Protein AF-A0A9P5J992-F1 (afdb_monomer)

Sequence (234 aa):
MPDSDKTTDKAVDRMDKVSTQIPEAMPSTLSAPPEQFFTLNTPAEIMNFDDFIPGSSETTVPNYIRVNEAKLCDDMPSLSGIQLGPTGRSVSRSYEATLAQLIPGIADERAGEKLTLKQERYKKAMDWLKAPADLSTDGDELTRMGLYQRKLALYNAAVEQKAKAFAEALDLISKDLNNDTKLKKQGEFSYWIKENGRRYDAVIQAAYMEFMTIGQKEQVEYWLAVVDNCSDMV

Secondary structure (DSSP, 8-state):
--SHHHHHHHHHHHHHHHHHHHHHHHHHHS---TT-------------GGG--TT---S---HHHHHHHHHHHHTS--GGG---STTS-HHHHHHHHHHHHHSTTTTHHHHTPPPPHHHHHHHHHHHHHHSBPTT--SS---BHHHHHHHHHHHHHHHHHHHHHHHHHHHHHHHH-TT--SHHHHHHHHHHHHHHHHHHHHHHHHHHHHHHHHTS-HHHHHHHHHHHHHHH---

pLDDT: mean 73.08, std 16.37, range [41.16, 96.19]

Nearest PDB structures (foldseek):
  3syv-assembly1_A  TM=3.488E-01  e=3.103E+00  Mus musculus

Radius of gyration: 37.75 Å; Cα contacts (8 Å, |Δi|>4): 133; chains: 1; bounding box: 53×66×107 Å

Mean predicted aligned error: 18.73 Å

Structure (mmCIF, N/CA/C/O backbone):
data_AF-A0A9P5J992-F1
#
_entry.id   AF-A0A9P5J992-F1
#
loop_
_atom_site.group_PDB
_atom_site.id
_atom_site.type_symbol
_atom_site.label_atom_id
_atom_site.label_alt_id
_atom_site.label_comp_id
_atom_site.label_asym_id
_atom_site.label_entity_id
_atom_site.label_seq_id
_atom_site.pdbx_PDB_ins_code
_atom_site.Cartn_x
_atom_site.Cartn_y
_atom_site.Cartn_z
_atom_site.occupancy
_atom_site.B_iso_or_equiv
_atom_site.auth_seq_id
_atom_site.auth_comp_id
_atom_site.auth_asym_id
_atom_site.auth_atom_id
_atom_site.pdbx_PDB_model_num
ATOM 1 N N . MET A 1 1 ? -5.015 -53.904 -72.949 1.00 51.06 1 MET A N 1
ATOM 2 C CA . MET A 1 1 ? -4.052 -52.852 -72.556 1.00 51.06 1 MET A CA 1
ATOM 3 C C . MET A 1 1 ? -4.021 -51.826 -73.678 1.00 51.06 1 MET A C 1
ATOM 5 O O . MET A 1 1 ? -3.466 -52.158 -74.721 1.00 51.06 1 MET A O 1
ATOM 9 N N . PRO A 1 2 ? -4.841 -50.754 -73.580 1.00 41.97 2 PRO A N 1
ATOM 10 C CA . PRO A 1 2 ? -4.288 -49.386 -73.548 1.00 41.97 2 PRO A CA 1
ATOM 11 C C . PRO A 1 2 ? -5.225 -48.311 -72.905 1.00 41.97 2 PRO A C 1
ATOM 13 O O . PRO A 1 2 ? -5.494 -47.298 -73.542 1.00 41.97 2 PRO A O 1
ATOM 16 N N . ASP A 1 3 ? -5.758 -48.505 -71.686 1.00 48.41 3 ASP A N 1
ATOM 17 C CA . ASP A 1 3 ? -6.672 -47.513 -71.050 1.00 48.41 3 ASP A CA 1
ATOM 18 C C . ASP A 1 3 ? -6.266 -47.046 -69.632 1.00 48.41 3 ASP A C 1
ATOM 20 O O . ASP A 1 3 ? -6.904 -46.154 -69.070 1.00 48.41 3 ASP A O 1
ATOM 24 N N . SER A 1 4 ? -5.181 -47.573 -69.049 1.00 53.19 4 SER A N 1
ATOM 25 C CA . SER A 1 4 ? -4.672 -47.090 -67.752 1.00 53.19 4 SER A CA 1
ATOM 26 C C . SER A 1 4 ? -4.068 -45.685 -67.852 1.00 53.19 4 SER A C 1
ATOM 28 O O . SER A 1 4 ? -4.368 -44.846 -67.009 1.00 53.19 4 SER A O 1
ATOM 30 N N . ASP A 1 5 ? -3.322 -45.398 -68.924 1.00 50.28 5 ASP A N 1
ATOM 31 C CA . ASP A 1 5 ? -2.563 -44.143 -69.072 1.00 50.28 5 ASP A CA 1
ATOM 32 C C . ASP A 1 5 ? -3.460 -42.905 -69.240 1.00 50.28 5 ASP A C 1
ATOM 34 O O . ASP A 1 5 ? -3.176 -41.831 -68.720 1.00 50.28 5 ASP A O 1
ATOM 38 N N . LYS A 1 6 ? -4.618 -43.049 -69.898 1.00 54.03 6 LYS A N 1
ATOM 39 C CA . LYS A 1 6 ? -5.564 -41.932 -70.094 1.00 54.03 6 LYS A CA 1
ATOM 40 C C . LYS A 1 6 ? -6.309 -41.541 -68.819 1.00 54.03 6 LYS A C 1
ATOM 42 O O . LYS A 1 6 ? -6.859 -40.443 -68.734 1.00 54.03 6 LYS A O 1
ATOM 47 N N . THR A 1 7 ? -6.406 -42.462 -67.865 1.00 54.72 7 THR A N 1
ATOM 48 C CA . THR A 1 7 ? -7.121 -42.248 -66.601 1.00 54.72 7 THR A CA 1
ATOM 49 C C . THR A 1 7 ? -6.184 -41.627 -65.570 1.00 54.72 7 THR A C 1
ATOM 51 O O . THR A 1 7 ? -6.601 -40.739 -64.827 1.00 54.72 7 THR A O 1
ATOM 54 N N . THR A 1 8 ? -4.907 -42.020 -65.598 1.00 56.41 8 THR A N 1
ATOM 55 C CA . THR A 1 8 ? -3.840 -41.377 -64.828 1.00 56.41 8 THR A CA 1
ATOM 56 C C . THR A 1 8 ? -3.584 -39.950 -65.305 1.00 56.41 8 THR A C 1
ATOM 58 O O . THR A 1 8 ? -3.556 -39.060 -64.464 1.00 56.41 8 THR A O 1
ATOM 61 N N . ASP A 1 9 ? -3.544 -39.686 -66.617 1.00 63.06 9 ASP A N 1
ATOM 62 C CA . ASP A 1 9 ? -3.370 -38.320 -67.148 1.00 63.06 9 ASP A CA 1
ATOM 63 C C . ASP A 1 9 ? -4.493 -37.374 -66.697 1.00 63.06 9 ASP A C 1
ATOM 65 O O . ASP A 1 9 ? -4.247 -36.264 -66.235 1.00 63.06 9 ASP A O 1
ATOM 69 N N . LYS A 1 10 ? -5.750 -37.836 -66.724 1.00 67.38 10 LYS A N 1
ATOM 70 C CA . LYS A 1 10 ? -6.897 -37.038 -66.252 1.00 67.38 10 LYS A CA 1
ATOM 71 C C . LYS A 1 10 ? -6.889 -36.791 -64.743 1.00 67.38 10 LYS A C 1
ATOM 73 O O . LYS A 1 10 ? -7.482 -35.810 -64.292 1.00 67.38 10 LYS A O 1
ATOM 78 N N . ALA A 1 11 ? -6.307 -37.697 -63.960 1.00 60.38 11 ALA A N 1
ATOM 79 C CA . ALA A 1 11 ? -6.172 -37.537 -62.517 1.00 60.38 11 ALA A CA 1
ATOM 80 C C . ALA A 1 11 ? -5.055 -36.541 -62.182 1.00 60.38 11 ALA A C 1
ATOM 82 O O . ALA A 1 11 ? -5.271 -35.654 -61.359 1.00 60.38 11 ALA A O 1
ATOM 83 N N . VAL A 1 12 ? -3.925 -36.626 -62.887 1.00 68.69 12 VAL A N 1
ATOM 84 C CA . VAL A 1 12 ? -2.811 -35.674 -62.784 1.00 68.69 12 VAL A CA 1
ATOM 85 C C . VAL A 1 12 ? -3.265 -34.267 -63.193 1.00 68.69 12 VAL A C 1
ATOM 87 O O . VAL A 1 12 ? -3.100 -33.333 -62.416 1.00 68.69 12 VAL A O 1
ATOM 90 N N . ASP A 1 13 ? -3.995 -34.126 -64.305 1.00 75.88 13 ASP A N 1
ATOM 91 C CA . ASP A 1 13 ? -4.575 -32.844 -64.743 1.00 75.88 13 ASP A CA 1
ATOM 92 C C . ASP A 1 13 ? -5.535 -32.223 -63.713 1.00 75.88 13 ASP A C 1
ATOM 94 O O . ASP A 1 13 ? -5.695 -31.001 -63.634 1.00 75.88 13 ASP A O 1
ATOM 98 N N . ARG A 1 14 ? -6.250 -33.054 -62.945 1.00 68.62 14 ARG A N 1
ATOM 99 C CA . ARG A 1 14 ? -7.132 -32.576 -61.869 1.00 68.62 14 ARG A CA 1
ATOM 100 C C . ARG A 1 14 ? -6.333 -32.150 -60.647 1.00 68.62 14 ARG A C 1
ATOM 102 O O . ARG A 1 14 ? -6.673 -31.128 -60.061 1.00 68.62 14 ARG A O 1
ATOM 109 N N . MET A 1 15 ? -5.298 -32.900 -60.281 1.00 66.56 15 MET A N 1
ATOM 110 C CA . MET A 1 15 ? -4.399 -32.537 -59.185 1.00 66.56 15 MET A CA 1
ATOM 111 C C . MET A 1 15 ? -3.699 -31.206 -59.471 1.00 66.56 15 MET A C 1
ATOM 113 O O . MET A 1 15 ? -3.691 -30.342 -58.599 1.00 66.56 15 MET A O 1
ATOM 117 N N . ASP A 1 16 ? -3.240 -30.990 -60.705 1.00 72.19 16 ASP A N 1
ATOM 118 C CA . ASP A 1 16 ? -2.639 -29.723 -61.142 1.00 72.19 16 ASP A CA 1
ATOM 119 C C . ASP A 1 16 ? -3.630 -28.553 -61.095 1.00 72.19 16 ASP A C 1
ATOM 121 O O . ASP A 1 16 ? -3.287 -27.442 -60.691 1.00 72.19 16 ASP A O 1
ATOM 125 N N . LYS A 1 17 ? -4.899 -28.784 -61.449 1.00 75.56 17 LYS A N 1
ATOM 126 C CA . LYS A 1 17 ? -5.942 -27.749 -61.333 1.00 75.56 17 LYS A CA 1
ATOM 127 C C . LYS A 1 17 ? -6.274 -27.415 -59.883 1.00 75.56 17 LYS A C 1
ATOM 129 O O . LYS A 1 17 ? -6.475 -26.252 -59.560 1.00 75.56 17 LYS A O 1
ATOM 134 N N . VAL A 1 18 ? -6.342 -28.411 -59.005 1.00 68.12 18 VAL A N 1
ATOM 135 C CA . VAL A 1 18 ? -6.667 -28.204 -57.587 1.00 68.12 18 VAL A CA 1
ATOM 136 C C . VAL A 1 18 ? -5.510 -27.519 -56.854 1.00 68.12 18 VAL A C 1
ATOM 138 O O . VAL A 1 18 ? -5.745 -26.593 -56.077 1.00 68.12 18 VAL A O 1
ATOM 141 N N . SER A 1 19 ? -4.269 -27.918 -57.143 1.00 66.06 19 SER A N 1
ATOM 142 C CA . SER A 1 19 ? -3.067 -27.335 -56.538 1.00 66.06 19 SER A CA 1
ATOM 143 C C . SER A 1 19 ? -2.822 -25.884 -56.957 1.00 66.06 19 SER A C 1
ATOM 145 O O . SER A 1 19 ? -2.183 -25.149 -56.214 1.00 66.06 19 SER A O 1
ATOM 147 N N . THR A 1 20 ? -3.352 -25.452 -58.104 1.00 73.19 20 THR A N 1
ATOM 148 C CA . THR A 1 20 ? -3.244 -24.066 -58.588 1.00 73.19 20 THR A CA 1
ATOM 149 C C . THR A 1 20 ? -4.433 -23.205 -58.162 1.00 73.19 20 THR A C 1
ATOM 151 O O . THR A 1 20 ? -4.246 -22.105 -57.649 1.00 73.19 20 THR A O 1
ATOM 154 N N . GLN A 1 21 ? -5.662 -23.716 -58.274 1.00 77.62 21 GLN A N 1
ATOM 155 C CA . GLN A 1 21 ? -6.867 -22.926 -57.996 1.00 77.62 21 GLN A CA 1
ATOM 156 C C . GLN A 1 21 ? -7.085 -22.630 -56.508 1.00 77.62 21 GLN A C 1
ATOM 158 O O . GLN A 1 21 ? -7.563 -21.547 -56.171 1.00 77.62 21 GLN A O 1
ATOM 163 N N . ILE A 1 22 ? -6.750 -23.560 -55.604 1.00 69.56 22 ILE A N 1
ATOM 164 C CA . ILE A 1 22 ? -6.952 -23.344 -54.161 1.00 69.56 22 ILE A CA 1
ATOM 165 C C . ILE A 1 22 ? -6.019 -22.240 -53.626 1.00 69.56 22 ILE A C 1
ATOM 167 O O . ILE A 1 22 ? -6.521 -21.317 -52.972 1.00 69.56 22 ILE A O 1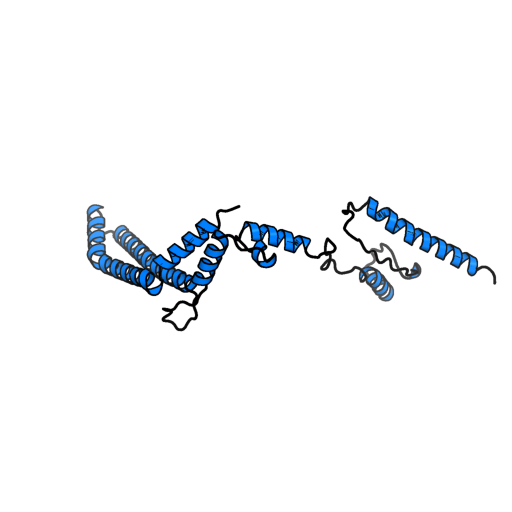
ATOM 171 N N . PRO A 1 23 ? -4.700 -22.254 -53.912 1.00 65.19 23 PRO A N 1
ATOM 172 C CA . PRO A 1 23 ? -3.811 -21.174 -53.492 1.00 65.19 23 PRO A CA 1
ATOM 173 C C . PRO A 1 23 ? -4.098 -19.831 -54.162 1.00 65.19 23 PRO A C 1
ATOM 175 O O . PRO A 1 23 ? -3.835 -18.807 -53.547 1.00 65.19 23 PRO A O 1
ATOM 178 N N . GLU A 1 24 ? -4.644 -19.799 -55.381 1.00 71.31 24 GLU A N 1
ATOM 179 C CA . GLU A 1 24 ? -5.036 -18.544 -56.043 1.00 71.31 24 GLU A CA 1
ATOM 180 C C . GLU A 1 24 ? -6.327 -17.944 -55.463 1.00 71.31 24 GLU A C 1
ATOM 182 O O . GLU A 1 24 ? -6.452 -16.723 -55.349 1.00 71.31 24 GLU A O 1
ATOM 187 N N . ALA A 1 25 ? -7.284 -18.782 -55.055 1.00 71.81 25 ALA A N 1
ATOM 188 C CA . ALA A 1 25 ? -8.557 -18.321 -54.506 1.00 71.81 25 ALA A CA 1
ATOM 189 C C . ALA A 1 25 ? -8.435 -17.799 -53.062 1.00 71.81 25 ALA A C 1
ATOM 191 O O . ALA A 1 25 ? -9.129 -16.856 -52.682 1.00 71.81 25 ALA A O 1
ATOM 192 N N . MET A 1 26 ? -7.552 -18.372 -52.245 1.00 63.56 26 MET A N 1
ATOM 193 C CA . MET A 1 26 ? -7.445 -18.041 -50.816 1.00 63.56 26 MET A CA 1
ATOM 194 C C . MET A 1 26 ? -6.970 -16.615 -50.477 1.00 63.56 26 MET A C 1
ATOM 196 O O . MET A 1 26 ? -7.547 -16.007 -49.576 1.00 63.56 26 MET A O 1
ATOM 200 N N . PRO A 1 27 ? -6.005 -16.010 -51.189 1.00 60.44 27 PRO A N 1
ATOM 201 C CA . PRO A 1 27 ? -5.643 -14.606 -50.997 1.00 60.44 27 PRO A CA 1
ATOM 202 C C . PRO A 1 27 ? -6.805 -13.644 -51.271 1.00 60.44 27 PRO A C 1
ATOM 204 O O . PRO A 1 27 ? -6.839 -12.546 -50.726 1.00 60.44 27 PRO A O 1
ATOM 207 N N . SER A 1 28 ? -7.766 -14.046 -52.114 1.00 66.25 28 SER A N 1
ATOM 208 C CA . SER A 1 28 ? -8.949 -13.231 -52.414 1.00 66.25 28 SER A CA 1
ATOM 209 C C . SER A 1 28 ? -10.018 -13.291 -51.316 1.00 66.25 28 SER A C 1
ATOM 211 O O . SER A 1 28 ? -10.814 -12.362 -51.188 1.00 66.25 28 SER A O 1
ATOM 213 N N . THR A 1 29 ? -10.030 -14.354 -50.503 1.00 63.84 29 THR A N 1
ATOM 214 C CA . THR A 1 29 ? -10.997 -14.545 -49.409 1.00 63.84 29 THR A CA 1
ATOM 215 C C . THR A 1 29 ? -10.445 -14.113 -48.052 1.00 63.84 29 THR A C 1
ATOM 217 O O . THR A 1 29 ? -11.203 -13.639 -47.206 1.00 63.84 29 THR A O 1
ATOM 220 N N . LEU A 1 30 ? -9.132 -14.232 -47.842 1.00 59.25 30 LEU A N 1
ATOM 221 C CA . LEU A 1 30 ? -8.439 -13.801 -46.632 1.00 59.25 30 LEU A CA 1
ATOM 222 C C . LEU A 1 30 ? -7.683 -12.498 -46.909 1.00 59.25 30 LEU A C 1
ATOM 224 O O . LEU A 1 30 ? -6.638 -12.499 -47.550 1.00 59.25 30 LEU A O 1
ATOM 228 N N . SER A 1 31 ? -8.186 -11.378 -46.382 1.00 54.47 31 SER A N 1
ATOM 229 C CA . SER A 1 31 ? -7.493 -10.082 -46.435 1.00 54.47 31 SER A CA 1
ATOM 230 C C . SER A 1 31 ? -6.279 -10.078 -45.493 1.00 54.47 31 SER A C 1
ATOM 232 O O . SER A 1 31 ? -6.326 -9.497 -44.408 1.00 54.47 31 SER A O 1
ATOM 234 N N . ALA A 1 32 ? -5.198 -10.747 -45.887 1.00 53.78 32 ALA A N 1
ATOM 235 C CA . ALA A 1 32 ? -3.931 -10.749 -45.165 1.00 53.78 32 ALA A CA 1
ATOM 236 C C . ALA A 1 32 ? -3.010 -9.618 -45.674 1.00 53.78 32 ALA A C 1
ATOM 238 O O . ALA A 1 32 ? -2.932 -9.388 -46.884 1.00 53.78 32 ALA A O 1
ATOM 239 N N . PRO A 1 33 ? -2.293 -8.900 -44.789 1.00 56.69 33 PRO A N 1
ATOM 240 C CA . PRO A 1 33 ? -1.248 -7.968 -45.204 1.00 56.69 33 PRO A CA 1
ATOM 241 C C . PRO A 1 33 ? -0.162 -8.690 -46.028 1.00 56.69 33 PRO A C 1
ATOM 243 O O . PRO A 1 33 ? 0.157 -9.837 -45.708 1.00 56.69 33 PRO A O 1
ATOM 246 N N . PRO A 1 34 ? 0.479 -8.029 -47.014 1.00 55.44 34 PRO A N 1
ATOM 247 C CA . PRO A 1 34 ? 1.468 -8.641 -47.919 1.00 55.44 34 PRO A CA 1
ATOM 248 C C . PRO A 1 34 ? 2.735 -9.182 -47.226 1.00 55.44 34 PRO A C 1
ATOM 250 O O . PRO A 1 34 ? 3.586 -9.786 -47.871 1.00 55.44 34 PRO A O 1
ATOM 253 N N . GLU A 1 35 ? 2.864 -8.975 -45.915 1.00 51.59 35 GLU A N 1
ATOM 254 C CA . GLU A 1 35 ? 3.981 -9.433 -45.086 1.00 51.59 35 GLU A CA 1
ATOM 255 C C . GLU A 1 35 ? 3.702 -10.763 -44.356 1.00 51.59 35 GLU A C 1
ATOM 257 O O . GLU A 1 35 ? 4.564 -11.257 -43.628 1.00 51.59 35 GLU A O 1
ATOM 262 N N . GLN A 1 36 ? 2.509 -11.352 -44.505 1.00 51.91 36 GLN A N 1
ATOM 263 C CA . GLN A 1 36 ? 2.152 -12.629 -43.878 1.00 51.91 36 GLN A CA 1
ATOM 264 C C . GLN A 1 36 ? 2.124 -13.771 -44.899 1.00 51.91 36 GLN A C 1
ATOM 266 O O . GLN A 1 36 ? 1.439 -13.698 -45.914 1.00 51.91 36 GLN A O 1
ATOM 271 N N . PHE A 1 37 ? 2.839 -14.857 -44.593 1.00 52.97 37 PHE A N 1
ATOM 272 C CA . PHE A 1 37 ? 2.799 -16.093 -45.372 1.00 52.97 37 PHE A CA 1
ATOM 273 C C . PHE A 1 37 ? 1.800 -17.062 -44.749 1.00 52.97 37 PHE A C 1
ATOM 275 O O . PHE A 1 37 ? 1.894 -17.395 -43.568 1.00 52.97 37 PHE A O 1
ATOM 282 N N . PHE A 1 38 ? 0.848 -17.509 -45.559 1.00 57.66 38 PHE A N 1
ATOM 283 C CA . PHE A 1 38 ? -0.104 -18.549 -45.208 1.00 57.66 38 PHE A CA 1
ATOM 284 C C . PHE A 1 38 ? 0.325 -19.848 -45.895 1.00 57.66 38 PHE A C 1
ATOM 286 O O . PHE A 1 38 ? 0.369 -19.910 -47.124 1.00 57.66 38 PHE A O 1
ATOM 293 N N . THR A 1 39 ? 0.665 -20.876 -45.117 1.00 55.50 39 THR A N 1
ATOM 294 C CA . THR A 1 39 ? 1.093 -22.173 -45.657 1.00 55.50 39 THR A CA 1
ATOM 295 C C . THR A 1 39 ? -0.067 -23.156 -45.586 1.00 55.50 39 THR A C 1
ATOM 297 O O . THR A 1 39 ? -0.480 -23.555 -44.499 1.00 55.50 39 THR A O 1
ATOM 300 N N . LEU A 1 40 ? -0.586 -23.551 -46.748 1.00 56.69 40 LEU A N 1
ATOM 301 C CA . LEU A 1 40 ? -1.562 -24.627 -46.867 1.00 56.69 40 LEU A CA 1
ATOM 302 C C . LEU A 1 40 ? -0.828 -25.929 -47.193 1.00 56.69 40 LEU A C 1
ATOM 304 O O . LEU A 1 40 ? -0.257 -26.058 -48.276 1.00 56.69 40 LEU A O 1
ATOM 308 N N . ASN A 1 41 ? -0.898 -26.911 -46.299 1.00 55.69 41 ASN A N 1
ATOM 309 C CA . ASN A 1 41 ? -0.572 -28.283 -46.665 1.00 55.69 41 ASN A CA 1
ATOM 310 C C . ASN A 1 41 ? -1.841 -28.929 -47.214 1.00 55.69 41 ASN A C 1
ATOM 312 O O . ASN A 1 41 ? -2.795 -29.148 -46.473 1.00 55.69 41 ASN A O 1
ATOM 316 N N . THR A 1 42 ? -1.858 -29.202 -48.518 1.00 55.19 42 THR A N 1
ATOM 317 C CA . THR A 1 42 ? -2.946 -29.963 -49.142 1.00 55.19 42 THR A CA 1
ATOM 318 C C . THR A 1 42 ? -2.483 -31.415 -49.221 1.00 55.19 42 THR A C 1
ATOM 320 O O . THR A 1 42 ? -1.602 -31.699 -50.038 1.00 55.19 42 THR A O 1
ATOM 323 N N . PRO A 1 43 ? -2.985 -32.334 -48.377 1.00 52.72 43 PRO A N 1
ATOM 324 C CA . PRO A 1 43 ? -2.634 -33.739 -48.510 1.00 52.72 43 PRO A CA 1
ATOM 325 C C . PRO A 1 43 ? -3.190 -34.249 -49.844 1.00 52.72 43 PRO A C 1
ATOM 327 O O . PRO A 1 43 ? -4.397 -34.258 -50.077 1.00 52.72 43 PRO A O 1
ATOM 330 N N . ALA A 1 44 ? -2.299 -34.629 -50.758 1.00 52.06 44 ALA A N 1
ATOM 331 C CA . ALA A 1 44 ? -2.668 -35.257 -52.020 1.00 52.06 44 ALA A CA 1
ATOM 332 C C . ALA A 1 44 ? -2.872 -36.761 -51.790 1.00 52.06 44 ALA A C 1
ATOM 334 O O . ALA A 1 44 ? -2.068 -37.579 -52.230 1.00 52.06 44 ALA A O 1
ATOM 335 N N . GLU A 1 45 ? -3.926 -37.126 -51.060 1.00 57.50 45 GLU A N 1
ATOM 336 C CA . GLU A 1 45 ? -4.319 -38.525 -50.895 1.00 57.50 45 GLU A CA 1
ATOM 337 C C . GLU A 1 45 ? -5.499 -38.845 -51.818 1.00 57.50 45 GLU A C 1
ATOM 339 O O . GLU A 1 45 ? -6.515 -38.145 -51.846 1.00 57.50 45 GLU A O 1
ATOM 344 N N . ILE A 1 46 ? -5.350 -39.895 -52.629 1.00 58.53 46 ILE A N 1
ATOM 345 C CA . ILE A 1 46 ? -6.425 -40.383 -53.494 1.00 58.53 46 ILE A CA 1
ATOM 346 C C . ILE A 1 46 ? -7.420 -41.114 -52.597 1.00 58.53 46 ILE A C 1
ATOM 348 O O . ILE A 1 46 ? -7.199 -42.261 -52.219 1.00 58.53 46 ILE A O 1
ATOM 352 N N . MET A 1 47 ? -8.516 -40.441 -52.255 1.00 59.91 47 MET A N 1
ATOM 353 C CA . MET A 1 47 ? -9.579 -41.048 -51.465 1.00 59.91 47 MET A CA 1
ATOM 354 C C . MET A 1 47 ? -10.421 -41.994 -52.316 1.00 59.91 47 MET A C 1
ATOM 356 O O . MET A 1 47 ? -10.903 -41.624 -53.389 1.00 59.91 47 MET A O 1
ATOM 360 N N . ASN A 1 48 ? -10.628 -43.207 -51.813 1.00 65.06 48 ASN A N 1
ATOM 361 C CA . ASN A 1 48 ? -11.600 -44.126 -52.377 1.00 65.06 48 ASN A CA 1
ATOM 362 C C . ASN A 1 48 ? -12.974 -43.856 -51.751 1.00 65.06 48 ASN A C 1
ATOM 364 O O . ASN A 1 48 ? -13.120 -43.901 -50.534 1.00 65.06 48 ASN A O 1
ATOM 368 N N . PHE A 1 49 ? -13.984 -43.563 -52.571 1.00 61.00 49 PHE A N 1
ATOM 369 C CA . PHE A 1 49 ? -15.310 -43.161 -52.084 1.00 61.00 49 PHE A CA 1
ATOM 370 C C . PHE A 1 49 ? -16.056 -44.274 -51.342 1.00 61.00 49 PHE A C 1
ATOM 372 O O . PHE A 1 49 ? -16.959 -43.973 -50.571 1.00 61.00 49 PHE A O 1
ATOM 379 N N . ASP A 1 50 ? -15.662 -45.533 -51.533 1.00 67.81 50 ASP A N 1
ATOM 380 C CA . ASP A 1 50 ? -16.254 -46.675 -50.829 1.00 67.81 50 ASP A CA 1
ATOM 381 C C . ASP A 1 50 ? -15.819 -46.753 -49.352 1.00 67.81 50 ASP A C 1
ATOM 383 O O . ASP A 1 50 ? -16.476 -47.411 -48.546 1.00 67.81 50 ASP A O 1
ATOM 387 N N . ASP A 1 51 ? -14.734 -46.060 -48.986 1.00 66.81 51 ASP A N 1
ATOM 388 C CA . ASP A 1 51 ? -14.162 -46.079 -47.635 1.00 66.81 51 ASP A CA 1
ATOM 389 C C . ASP A 1 51 ? -14.744 -44.988 -46.711 1.00 66.81 51 ASP A C 1
ATOM 391 O O . ASP A 1 51 ? -14.417 -44.964 -45.520 1.00 66.81 51 ASP A O 1
ATOM 395 N N . PHE A 1 52 ? -15.613 -44.106 -47.230 1.00 66.38 52 PHE A N 1
ATOM 396 C CA . PHE A 1 52 ? -16.175 -42.953 -46.513 1.00 66.38 52 PHE A CA 1
ATOM 397 C C . PHE A 1 52 ? -17.673 -42.782 -46.797 1.00 66.38 52 PHE A C 1
ATOM 399 O O . PHE A 1 52 ? -18.103 -42.888 -47.943 1.00 66.38 52 PHE A O 1
ATOM 406 N N . ILE A 1 53 ? -18.479 -42.445 -45.780 1.00 67.12 53 ILE A N 1
ATOM 407 C CA . ILE A 1 53 ? -19.925 -42.224 -45.958 1.00 67.12 53 ILE A CA 1
ATOM 408 C C . ILE A 1 53 ? -20.283 -40.790 -45.538 1.00 67.12 53 ILE A C 1
ATOM 410 O O . ILE A 1 53 ? -20.637 -40.544 -44.381 1.00 67.12 53 ILE A O 1
ATOM 414 N N . PRO A 1 54 ? -20.223 -39.810 -46.459 1.00 57.91 54 PRO A N 1
ATOM 415 C CA . PRO A 1 54 ? -20.473 -38.417 -46.114 1.00 57.91 54 PRO A CA 1
ATOM 416 C C . PRO A 1 54 ? -21.928 -38.204 -45.671 1.00 57.91 54 PRO A C 1
ATOM 418 O O . PRO A 1 54 ? -22.868 -38.449 -46.426 1.00 57.91 54 PRO A O 1
ATOM 421 N N . GLY A 1 55 ? -22.114 -37.696 -44.448 1.00 58.97 55 GLY A N 1
ATOM 422 C CA . GLY A 1 55 ? -23.410 -37.216 -43.953 1.00 58.97 55 GLY A CA 1
ATOM 423 C C . GLY A 1 55 ? -24.375 -38.288 -43.436 1.00 58.97 55 GLY A C 1
ATOM 424 O O . GLY A 1 55 ? -25.571 -38.008 -43.335 1.00 58.97 55 GLY A O 1
ATOM 425 N N . SER A 1 56 ? -23.900 -39.493 -43.099 1.00 59.62 56 SER A N 1
ATOM 426 C CA . SER A 1 56 ? -24.766 -40.498 -42.467 1.00 59.62 56 SER A CA 1
ATOM 427 C C . SER A 1 56 ? -25.116 -40.117 -41.018 1.00 59.62 56 SER A C 1
ATOM 429 O O . SER A 1 56 ? -24.263 -39.707 -40.235 1.00 59.62 56 SER A O 1
ATOM 431 N N . SER A 1 57 ? -26.396 -40.236 -40.654 1.00 56.34 57 SER A N 1
ATOM 432 C CA . SER A 1 57 ? -26.906 -40.055 -39.283 1.00 56.34 57 SER A CA 1
ATOM 433 C C . SER A 1 57 ? -27.011 -41.380 -38.514 1.00 56.34 57 SER A C 1
ATOM 435 O O . SER A 1 57 ? -27.617 -41.445 -37.440 1.00 56.34 57 SER A O 1
ATOM 437 N N . GLU A 1 58 ? -26.444 -42.452 -39.070 1.00 60.53 58 GLU A N 1
ATOM 438 C CA . GLU A 1 58 ? -26.501 -43.791 -38.500 1.00 60.53 58 GLU A CA 1
ATOM 439 C C . GLU A 1 58 ? -25.548 -43.917 -37.307 1.00 60.53 58 GLU A C 1
ATOM 441 O O . GLU A 1 58 ? -24.373 -43.563 -37.358 1.00 60.53 58 GLU A O 1
ATOM 446 N N . THR A 1 59 ? -26.058 -44.446 -36.196 1.00 56.81 59 THR A N 1
ATOM 447 C CA . THR A 1 59 ? -25.340 -44.488 -34.912 1.00 56.81 59 THR A CA 1
ATOM 448 C C . THR A 1 59 ? -24.276 -45.591 -34.844 1.00 56.81 59 THR A C 1
ATOM 450 O O . THR A 1 59 ? -23.473 -45.628 -33.912 1.00 56.81 59 THR A O 1
ATOM 453 N N . THR A 1 60 ? -24.258 -46.499 -35.821 1.00 63.53 60 THR A N 1
ATOM 454 C CA . THR A 1 60 ? -23.418 -47.705 -35.851 1.00 63.53 60 THR A CA 1
ATOM 455 C C . THR A 1 60 ? -22.749 -47.862 -37.207 1.00 63.53 60 THR A C 1
ATOM 457 O O . THR A 1 60 ? -23.182 -48.646 -38.045 1.00 63.53 60 THR A O 1
ATOM 460 N N . VAL A 1 61 ? -21.663 -47.119 -37.404 1.00 70.06 61 VAL A N 1
ATOM 461 C CA . VAL A 1 61 ? -20.793 -47.231 -38.580 1.00 70.06 61 VAL A CA 1
ATOM 462 C C . VAL A 1 61 ? -19.676 -48.256 -38.298 1.00 70.06 61 VAL A C 1
ATOM 464 O O . VAL A 1 61 ? -19.135 -48.265 -37.183 1.00 70.06 61 VAL A O 1
ATOM 467 N N . PRO A 1 62 ? -19.303 -49.126 -39.262 1.00 77.31 62 PRO A N 1
ATOM 468 C CA . PRO A 1 62 ? -18.171 -50.039 -39.127 1.00 77.31 62 PRO A CA 1
ATOM 469 C C . PRO A 1 62 ? -16.880 -49.335 -38.700 1.00 77.31 62 PRO A C 1
ATOM 471 O O . PRO A 1 62 ? -16.553 -48.242 -39.159 1.00 77.31 62 PRO A O 1
ATOM 474 N N . ASN A 1 63 ?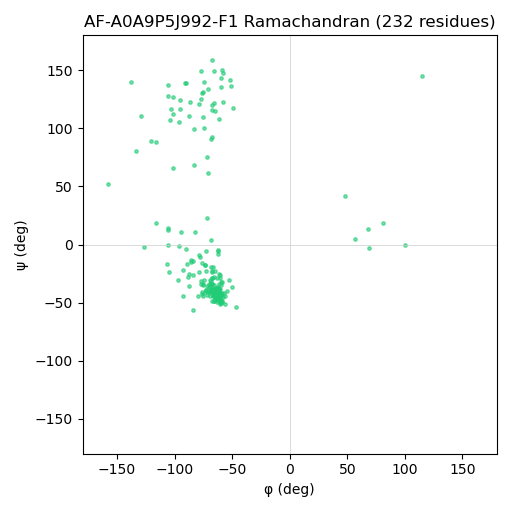 -16.108 -49.991 -37.832 1.00 73.88 63 ASN A N 1
ATOM 475 C CA . ASN A 1 63 ? -14.981 -49.351 -37.153 1.00 73.88 63 ASN A CA 1
ATOM 476 C C . ASN A 1 63 ? -13.866 -48.888 -38.114 1.00 73.88 63 ASN A C 1
ATOM 478 O O . ASN A 1 63 ? -13.185 -47.912 -37.822 1.00 73.88 63 ASN A O 1
ATOM 482 N N . TYR A 1 64 ? -13.691 -49.552 -39.264 1.00 73.25 64 TYR A N 1
ATOM 483 C CA . TYR A 1 64 ? -12.686 -49.162 -40.261 1.00 73.25 64 TYR A CA 1
ATOM 484 C C . TYR A 1 64 ? -13.031 -47.834 -40.955 1.00 73.25 64 TYR A C 1
ATOM 486 O O . TYR A 1 64 ? -12.143 -47.008 -41.140 1.00 73.25 64 TYR A O 1
ATOM 494 N N . ILE A 1 65 ? -14.316 -47.584 -41.233 1.00 74.94 65 ILE A N 1
ATOM 495 C CA . ILE A 1 65 ? -14.804 -46.316 -41.797 1.00 74.94 65 ILE A CA 1
ATOM 496 C C . ILE A 1 65 ? -14.610 -45.193 -40.775 1.00 74.94 65 ILE A C 1
ATOM 498 O O . ILE A 1 65 ? -14.052 -44.155 -41.102 1.00 74.94 65 ILE A O 1
ATOM 502 N N . ARG A 1 66 ? -14.943 -45.433 -39.497 1.00 65.69 66 ARG A N 1
ATOM 503 C CA . ARG A 1 66 ? -14.748 -44.441 -38.421 1.00 65.69 66 ARG A CA 1
ATOM 504 C C . ARG A 1 66 ? -13.282 -44.057 -38.216 1.00 65.69 66 ARG A C 1
ATOM 506 O O . ARG A 1 66 ? -12.982 -42.903 -37.933 1.00 65.69 66 ARG A O 1
ATOM 513 N N . VAL A 1 67 ? -12.369 -45.023 -38.333 1.00 69.69 67 VAL A N 1
ATOM 514 C CA . VAL A 1 67 ? -10.923 -44.770 -38.246 1.00 69.69 67 VAL A CA 1
ATOM 515 C C . VAL A 1 67 ? -10.437 -43.972 -39.455 1.00 69.69 67 VAL A C 1
ATOM 517 O O . VAL A 1 67 ? -9.618 -43.074 -39.289 1.00 69.69 67 VAL A O 1
ATOM 520 N N . ASN A 1 68 ? -10.943 -44.257 -40.654 1.00 68.75 68 ASN A N 1
ATOM 521 C CA . ASN A 1 68 ? -10.589 -43.505 -41.855 1.00 68.75 68 ASN A CA 1
ATOM 522 C C . ASN A 1 68 ? -11.148 -42.072 -41.821 1.00 68.75 68 ASN A C 1
ATOM 524 O O . ASN A 1 68 ? -10.426 -41.131 -42.134 1.00 68.75 68 ASN A O 1
ATOM 528 N N . GLU A 1 69 ? -12.382 -41.878 -41.356 1.00 68.06 69 GLU A N 1
ATOM 529 C CA . GLU A 1 69 ? -12.964 -40.548 -41.127 1.00 68.06 69 GLU A CA 1
ATOM 530 C C . GLU A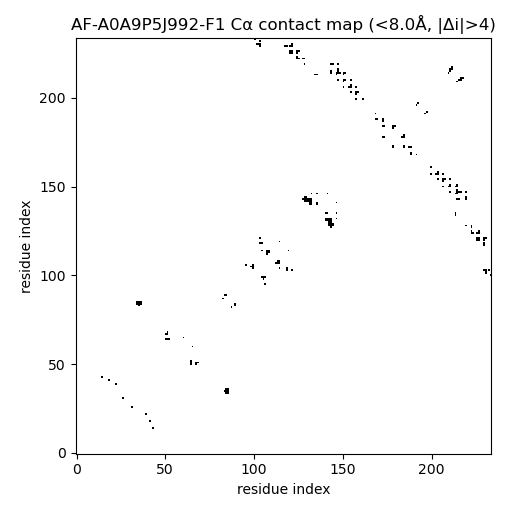 1 69 ? -12.209 -39.762 -40.045 1.00 68.06 69 GLU A C 1
ATOM 532 O O . GLU A 1 69 ? -11.977 -38.567 -40.201 1.00 68.06 69 GLU A O 1
ATOM 537 N N . ALA A 1 70 ? -11.757 -40.417 -38.969 1.00 62.12 70 ALA A N 1
ATOM 538 C CA . ALA A 1 70 ? -10.938 -39.763 -37.948 1.00 62.12 70 ALA A CA 1
ATOM 539 C C . ALA A 1 70 ? -9.570 -39.322 -38.496 1.00 62.12 70 ALA A C 1
ATOM 541 O O . ALA A 1 70 ? -9.127 -38.217 -38.193 1.00 62.12 70 ALA A O 1
ATOM 542 N N . LYS A 1 71 ? -8.934 -40.134 -39.355 1.00 64.06 71 LYS A N 1
ATOM 543 C CA . LYS A 1 71 ? -7.671 -39.773 -40.025 1.00 64.06 71 LYS A CA 1
ATOM 544 C C . LYS A 1 71 ? -7.796 -38.516 -40.893 1.00 64.06 71 LYS A C 1
ATOM 546 O O . LYS A 1 71 ? -6.841 -37.756 -40.969 1.00 64.06 71 LYS A O 1
ATOM 551 N N . LEU A 1 72 ? -8.965 -38.264 -41.489 1.00 63.75 72 LEU A N 1
ATOM 552 C CA . LEU A 1 72 ? -9.240 -37.028 -42.238 1.00 63.75 72 LEU A CA 1
ATOM 553 C C . LEU A 1 72 ? -9.289 -35.776 -41.350 1.00 63.75 72 LEU A C 1
ATOM 555 O O . LEU A 1 72 ? -9.004 -34.679 -41.825 1.00 63.75 72 LEU A O 1
ATOM 559 N N . CYS A 1 73 ? -9.670 -35.921 -40.080 1.00 54.31 73 CYS A N 1
ATOM 560 C CA . CYS A 1 73 ? -9.765 -34.810 -39.133 1.00 54.31 73 CYS A CA 1
ATOM 561 C C . CYS A 1 73 ? -8.487 -34.593 -38.305 1.00 54.31 73 CYS A C 1
ATOM 563 O O . CYS A 1 73 ? -8.288 -33.487 -37.803 1.00 54.31 73 CYS A O 1
ATOM 565 N N . ASP A 1 74 ? -7.635 -35.612 -38.162 1.00 48.75 74 ASP A N 1
ATOM 566 C CA . ASP A 1 74 ? -6.433 -35.563 -37.312 1.00 48.75 74 ASP A CA 1
ATOM 567 C C . ASP A 1 74 ? -5.265 -34.771 -37.929 1.00 48.75 74 ASP A C 1
ATOM 569 O O . ASP A 1 74 ? -4.367 -34.340 -37.209 1.00 48.75 74 ASP A O 1
ATOM 573 N N . ASP A 1 75 ? -5.308 -34.490 -39.235 1.00 49.31 75 ASP A N 1
ATOM 574 C CA . ASP A 1 75 ? -4.334 -33.616 -39.908 1.00 49.31 75 ASP A CA 1
ATOM 575 C C . ASP A 1 75 ? -4.658 -32.116 -39.762 1.00 49.31 75 ASP A C 1
ATOM 577 O O . ASP A 1 75 ? -4.032 -31.267 -40.402 1.00 49.31 75 ASP A O 1
ATOM 581 N N . MET A 1 76 ? -5.613 -31.741 -38.900 1.00 49.94 76 MET A N 1
ATOM 582 C CA . MET A 1 76 ? -5.800 -30.339 -38.532 1.00 49.94 76 MET A CA 1
ATOM 583 C C . MET A 1 76 ? -4.678 -29.938 -37.560 1.00 49.94 76 MET A C 1
ATOM 585 O O . MET A 1 76 ? -4.685 -30.385 -36.409 1.00 49.94 76 MET A O 1
ATOM 589 N N . PRO A 1 77 ? -3.702 -29.091 -37.954 1.00 51.06 77 PRO A N 1
ATOM 590 C CA . PRO A 1 77 ? -2.705 -28.636 -37.002 1.00 51.06 77 PRO A CA 1
ATOM 591 C C . PRO A 1 77 ? -3.424 -27.915 -35.863 1.00 51.06 77 PRO A C 1
ATOM 593 O O . PRO A 1 77 ? -4.331 -27.108 -36.086 1.00 51.06 77 PRO A O 1
ATOM 596 N N . SER A 1 78 ? -3.014 -28.208 -34.629 1.00 45.81 78 SER A N 1
ATOM 597 C CA . SER A 1 78 ? -3.516 -27.510 -33.453 1.00 45.81 78 SER A CA 1
ATOM 598 C C . SER A 1 78 ? -3.434 -25.996 -33.669 1.00 45.81 78 SER A C 1
ATOM 600 O O . SER A 1 78 ? -2.346 -25.422 -33.782 1.00 45.81 78 SER A O 1
ATOM 602 N N . LEU A 1 79 ? -4.589 -25.326 -33.657 1.00 46.91 79 LEU A N 1
ATOM 603 C CA . LEU A 1 79 ? -4.678 -23.866 -33.724 1.00 46.91 79 LEU A CA 1
ATOM 604 C C . LEU A 1 79 ? -4.009 -23.181 -32.511 1.00 46.91 79 LEU A C 1
ATOM 606 O O . LEU A 1 79 ? -3.856 -21.961 -32.501 1.00 46.91 79 LEU A O 1
ATOM 610 N N . SER A 1 80 ? -3.538 -23.946 -31.514 1.00 45.47 80 SER A N 1
ATOM 611 C CA . SER A 1 80 ? -2.722 -23.437 -30.402 1.00 45.47 80 SER A CA 1
ATOM 612 C C . SER A 1 80 ? -1.375 -22.852 -30.847 1.00 45.47 80 SER A C 1
ATOM 614 O O . SER A 1 80 ? -0.669 -22.272 -30.026 1.00 45.47 80 SER A O 1
ATOM 616 N N . GLY A 1 81 ? -1.012 -23.019 -32.122 1.00 47.12 81 GLY A N 1
ATOM 617 C CA . GLY A 1 81 ? 0.168 -22.437 -32.752 1.00 47.12 81 GLY A CA 1
ATOM 618 C C . GLY A 1 81 ? -0.129 -21.445 -33.879 1.00 47.12 81 GLY A C 1
ATOM 619 O O . GLY A 1 81 ? 0.778 -21.198 -34.670 1.00 47.12 81 GLY A O 1
ATOM 620 N N . ILE A 1 82 ? -1.344 -20.877 -34.005 1.00 44.66 82 ILE A N 1
ATOM 621 C CA . ILE A 1 82 ? -1.558 -19.779 -34.970 1.00 44.66 82 ILE A CA 1
ATOM 622 C C . ILE A 1 82 ? -0.793 -18.545 -34.489 1.00 44.66 82 ILE A C 1
ATOM 624 O O . ILE A 1 82 ? -1.285 -17.699 -33.742 1.00 44.66 82 ILE A O 1
ATOM 628 N N . GLN A 1 83 ? 0.443 -18.444 -34.948 1.00 48.34 83 GLN A N 1
ATOM 629 C CA . GLN A 1 83 ? 1.263 -17.260 -34.854 1.00 48.34 83 GLN A CA 1
ATOM 630 C C . GLN A 1 83 ? 0.882 -16.352 -36.027 1.00 48.34 83 GLN A C 1
ATOM 632 O O . GLN A 1 83 ? 1.314 -16.552 -37.160 1.00 48.34 83 GLN A O 1
ATOM 637 N N . LEU A 1 84 ? 0.038 -15.354 -35.766 1.00 44.22 84 LEU A N 1
ATOM 638 C CA . LEU A 1 84 ? -0.231 -14.280 -36.720 1.00 44.22 84 LEU A CA 1
ATOM 639 C C . LEU A 1 84 ? 1.039 -13.424 -36.878 1.00 44.22 84 LEU A C 1
ATOM 641 O O . LEU A 1 84 ? 1.290 -12.485 -36.123 1.00 44.22 84 LEU A O 1
ATOM 645 N N . GLY A 1 85 ? 1.857 -13.781 -37.870 1.00 50.19 85 GLY A N 1
ATOM 646 C CA . GLY A 1 85 ? 2.938 -12.963 -38.418 1.00 50.19 85 GLY A CA 1
ATOM 647 C C . GLY A 1 85 ? 4.360 -13.509 -38.206 1.00 50.19 85 GLY A C 1
ATOM 648 O O . GLY A 1 85 ? 4.671 -14.050 -37.142 1.00 50.19 85 GLY A O 1
ATOM 649 N N . PRO A 1 86 ? 5.271 -13.292 -39.179 1.00 44.25 86 PRO A N 1
ATOM 650 C CA . PRO A 1 86 ? 6.570 -13.974 -39.295 1.00 44.25 86 PRO A CA 1
ATOM 651 C C . PRO A 1 86 ? 7.608 -13.627 -38.218 1.00 44.25 86 PRO A C 1
ATOM 653 O O . PRO A 1 86 ? 8.738 -14.100 -38.274 1.00 44.25 86 PRO A O 1
ATOM 656 N N . THR A 1 87 ? 7.270 -12.809 -37.222 1.00 47.72 87 THR A N 1
ATOM 657 C CA . THR A 1 87 ? 8.188 -12.532 -36.114 1.00 47.72 87 THR A CA 1
ATOM 658 C C . THR A 1 87 ? 7.803 -13.206 -34.812 1.00 47.72 87 THR A C 1
ATOM 660 O O . THR A 1 87 ? 8.624 -13.206 -33.903 1.00 47.72 87 THR A O 1
ATOM 663 N N . GLY A 1 88 ? 6.569 -13.687 -34.631 1.00 47.12 88 GLY A N 1
ATOM 664 C CA . GLY A 1 88 ? 6.093 -14.015 -33.281 1.00 47.12 88 GLY A CA 1
ATOM 665 C C . GLY A 1 88 ? 6.155 -12.850 -32.285 1.00 47.12 88 GLY A C 1
ATOM 666 O O . GLY A 1 88 ? 5.878 -13.032 -31.104 1.00 47.12 88 GLY A O 1
ATOM 667 N N . ARG A 1 89 ? 6.528 -11.652 -32.758 1.00 50.81 89 ARG A N 1
ATOM 668 C CA . ARG A 1 89 ? 6.842 -10.465 -31.964 1.00 50.81 89 ARG A CA 1
ATOM 669 C C . ARG A 1 89 ? 5.731 -9.425 -32.025 1.00 50.81 89 ARG A C 1
ATOM 671 O O . ARG A 1 89 ? 5.875 -8.384 -31.407 1.00 50.81 89 ARG A O 1
ATOM 678 N N . SER A 1 90 ? 4.638 -9.661 -32.755 1.00 55.22 90 SER A N 1
ATOM 679 C CA . SER A 1 90 ? 3.544 -8.682 -32.881 1.00 55.22 90 SER A CA 1
ATOM 680 C C . SER A 1 90 ? 2.879 -8.419 -31.527 1.00 55.22 90 SER A C 1
ATOM 682 O O . SER A 1 90 ? 2.765 -7.268 -31.119 1.00 55.22 90 SER A O 1
ATOM 684 N N . VAL A 1 91 ? 2.587 -9.485 -30.778 1.00 56.00 91 VAL A N 1
ATOM 685 C CA . VAL A 1 91 ? 2.036 -9.385 -29.423 1.00 56.00 91 VAL A CA 1
ATOM 686 C C . VAL A 1 91 ? 3.104 -8.940 -28.419 1.00 56.00 91 VAL A C 1
ATOM 688 O O . VAL A 1 91 ? 2.848 -8.098 -27.564 1.00 56.00 91 VAL A O 1
ATOM 691 N N . SER A 1 92 ? 4.336 -9.449 -28.528 1.00 57.84 92 SER A N 1
ATOM 692 C CA . SER A 1 92 ? 5.404 -9.063 -27.599 1.00 57.84 92 SER A CA 1
ATOM 693 C C . SER A 1 92 ? 5.821 -7.602 -27.763 1.00 57.84 92 SER A C 1
ATOM 695 O O . SER A 1 92 ? 6.135 -6.975 -26.767 1.00 57.84 92 SER A O 1
ATOM 697 N N . ARG A 1 93 ? 5.802 -7.044 -28.981 1.00 60.41 93 ARG A N 1
ATOM 698 C CA . ARG A 1 93 ? 6.092 -5.628 -29.248 1.00 60.41 93 ARG A CA 1
ATOM 699 C C . ARG A 1 93 ? 4.934 -4.722 -28.901 1.00 60.41 93 ARG A C 1
ATOM 701 O O . ARG A 1 93 ? 5.190 -3.616 -28.456 1.00 60.41 93 ARG A O 1
ATOM 708 N N . SER A 1 94 ? 3.686 -5.158 -29.075 1.00 61.34 94 SER A N 1
ATOM 709 C CA . SER A 1 94 ? 2.562 -4.397 -28.532 1.00 61.34 94 SER A CA 1
ATOM 710 C C . SER A 1 94 ? 2.629 -4.376 -27.006 1.00 61.34 94 SER A C 1
ATOM 712 O O . SER A 1 94 ? 2.492 -3.307 -26.427 1.00 61.34 94 SER A O 1
ATOM 714 N N . TYR A 1 95 ? 2.953 -5.507 -26.360 1.00 62.47 95 TYR A N 1
ATOM 715 C CA . TYR A 1 95 ? 3.200 -5.543 -24.918 1.00 62.47 95 TYR A CA 1
ATOM 716 C C . TYR A 1 95 ? 4.402 -4.688 -24.521 1.00 62.47 95 TYR A C 1
ATOM 718 O O . TYR A 1 95 ? 4.312 -3.923 -23.574 1.00 62.47 95 TYR A O 1
ATOM 726 N N . GLU A 1 96 ? 5.508 -4.757 -25.251 1.00 61.84 96 GLU A N 1
ATOM 727 C CA . GLU A 1 96 ? 6.708 -3.960 -24.995 1.00 61.84 96 GLU A CA 1
ATOM 728 C C . GLU A 1 96 ? 6.458 -2.467 -25.213 1.00 61.84 96 GLU A C 1
ATOM 730 O O . GLU A 1 96 ? 6.903 -1.669 -24.403 1.00 61.84 96 GLU A O 1
ATOM 735 N N . ALA A 1 97 ? 5.683 -2.081 -26.227 1.00 61.16 97 ALA A N 1
ATOM 736 C CA . ALA A 1 97 ? 5.266 -0.702 -26.449 1.00 61.16 97 ALA A CA 1
ATOM 737 C C . ALA A 1 97 ? 4.355 -0.212 -25.318 1.00 61.16 97 ALA A C 1
ATOM 739 O O . ALA A 1 97 ? 4.565 0.882 -24.802 1.00 61.16 97 ALA A O 1
ATOM 740 N N . THR A 1 98 ? 3.400 -1.033 -24.865 1.00 62.84 98 THR A N 1
ATOM 741 C CA . THR A 1 98 ? 2.590 -0.692 -23.685 1.00 62.84 98 THR A CA 1
ATOM 742 C C . THR A 1 98 ? 3.432 -0.637 -22.411 1.00 62.84 98 THR A C 1
ATOM 744 O O . THR A 1 98 ? 3.245 0.257 -21.598 1.00 62.84 98 THR A O 1
ATOM 747 N N . LEU A 1 99 ? 4.408 -1.531 -22.236 1.00 62.50 99 LEU A N 1
ATOM 748 C CA . LEU A 1 99 ? 5.304 -1.536 -21.079 1.00 62.50 99 LEU A CA 1
ATOM 749 C C . LEU A 1 99 ? 6.276 -0.355 -21.111 1.00 62.50 99 LEU A C 1
ATOM 751 O O . LEU A 1 99 ? 6.577 0.184 -20.058 1.00 62.50 99 LEU A O 1
ATOM 755 N N . ALA A 1 100 ? 6.724 0.078 -22.287 1.00 63.78 100 ALA A N 1
ATOM 756 C CA . ALA A 1 100 ? 7.538 1.276 -22.458 1.00 63.78 100 ALA A CA 1
ATOM 757 C C . ALA A 1 100 ? 6.740 2.560 -22.184 1.00 63.78 100 ALA A C 1
ATOM 759 O O . ALA A 1 100 ? 7.313 3.530 -21.700 1.00 63.78 100 ALA A O 1
ATOM 760 N N . GLN A 1 101 ? 5.426 2.560 -22.443 1.00 63.56 101 GLN A N 1
ATOM 761 C CA . GLN A 1 101 ? 4.524 3.646 -22.038 1.00 63.56 101 GLN A CA 1
ATOM 762 C C . GLN A 1 101 ? 4.215 3.631 -20.534 1.00 63.56 101 GLN A C 1
ATOM 764 O O . GLN A 1 101 ? 3.974 4.680 -19.952 1.00 63.56 101 GLN A O 1
ATOM 769 N N . LEU A 1 102 ? 4.207 2.454 -19.900 1.00 62.03 102 LEU A N 1
ATOM 770 C CA . LEU A 1 102 ? 3.897 2.299 -18.474 1.00 62.03 102 LEU A CA 1
ATOM 771 C C . LEU A 1 102 ? 5.126 2.426 -17.562 1.00 62.03 102 LEU A C 1
ATOM 773 O O . LEU A 1 102 ? 4.991 2.780 -16.394 1.00 62.03 102 LEU A O 1
ATOM 777 N N . ILE A 1 103 ? 6.316 2.087 -18.061 1.00 64.31 103 ILE A N 1
ATOM 778 C CA . ILE A 1 103 ? 7.563 2.048 -17.297 1.00 64.31 103 ILE A CA 1
ATOM 779 C C . ILE A 1 103 ? 8.626 2.848 -18.062 1.00 64.31 103 ILE A C 1
ATOM 781 O O . ILE A 1 103 ? 9.122 2.383 -19.097 1.00 64.31 103 ILE A O 1
ATOM 785 N N . PRO A 1 104 ? 9.038 4.020 -17.546 1.00 62.34 104 PRO A N 1
ATOM 786 C CA . PRO A 1 104 ? 10.081 4.823 -18.168 1.00 62.34 104 PRO A CA 1
ATOM 787 C C . PRO A 1 104 ? 11.390 4.027 -18.292 1.00 62.34 104 PRO A C 1
ATOM 789 O O . PRO A 1 104 ? 11.944 3.577 -17.291 1.00 62.34 104 PRO A O 1
ATOM 792 N N . GLY A 1 105 ? 11.914 3.889 -19.515 1.00 58.31 105 GLY A N 1
ATOM 793 C CA . GLY A 1 105 ? 13.279 3.399 -19.767 1.00 58.31 105 GLY A CA 1
ATOM 794 C C . GLY A 1 105 ? 13.444 1.929 -20.178 1.00 58.31 105 GLY A C 1
ATOM 795 O O . GLY A 1 105 ? 14.571 1.526 -20.448 1.00 58.31 105 GLY A O 1
ATOM 796 N N . ILE A 1 106 ? 12.375 1.127 -20.299 1.00 55.81 106 ILE A N 1
ATOM 797 C CA . ILE A 1 106 ? 12.499 -0.280 -20.758 1.00 55.81 106 ILE A CA 1
ATOM 798 C C . ILE A 1 106 ? 12.969 -0.386 -22.221 1.00 55.81 106 ILE A C 1
ATOM 800 O O . ILE A 1 106 ? 13.706 -1.311 -22.566 1.00 55.81 106 ILE A O 1
ATOM 804 N N . ALA A 1 107 ? 12.558 0.547 -23.082 1.00 52.16 107 ALA A N 1
ATOM 805 C CA . ALA A 1 107 ? 12.934 0.535 -24.497 1.00 52.16 107 ALA A CA 1
ATOM 806 C C . ALA A 1 107 ? 14.413 0.921 -24.719 1.00 52.16 107 ALA A C 1
ATOM 808 O O . ALA A 1 107 ? 15.102 0.286 -25.521 1.00 52.16 107 ALA A O 1
ATOM 809 N N . ASP A 1 108 ? 14.916 1.902 -23.963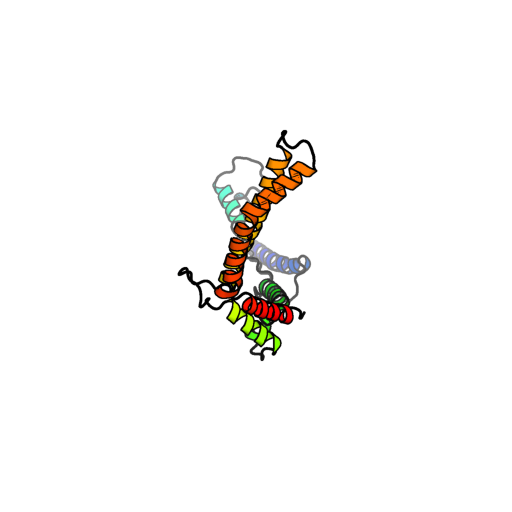 1.00 52.97 108 ASP A N 1
ATOM 810 C CA . ASP A 1 108 ? 16.234 2.510 -24.201 1.00 52.97 108 ASP A CA 1
ATOM 811 C C . ASP A 1 108 ? 17.394 1.632 -23.708 1.00 52.97 108 ASP A C 1
ATOM 813 O O . ASP A 1 108 ? 18.446 1.577 -24.349 1.00 52.97 108 ASP A O 1
ATOM 817 N N . GLU A 1 109 ? 17.197 0.849 -22.636 1.00 52.50 109 GLU A N 1
ATOM 818 C CA . GLU A 1 109 ? 18.226 -0.077 -22.128 1.00 52.50 109 GLU A CA 1
ATOM 819 C C . GLU A 1 109 ? 18.635 -1.150 -23.149 1.00 52.50 109 GLU A C 1
ATOM 821 O O . GLU A 1 109 ? 19.772 -1.624 -23.129 1.00 52.50 109 GLU A O 1
ATOM 826 N N . ARG A 1 110 ? 17.730 -1.538 -24.057 1.00 52.25 110 ARG A N 1
ATOM 827 C CA . ARG A 1 110 ? 18.004 -2.544 -25.097 1.00 52.25 110 ARG A CA 1
ATOM 828 C C . ARG A 1 110 ? 18.613 -1.948 -26.362 1.00 52.25 110 ARG A C 1
ATOM 830 O O . ARG A 1 110 ? 19.315 -2.661 -27.076 1.00 52.25 110 ARG A O 1
ATOM 837 N N . ALA A 1 111 ? 18.362 -0.667 -26.634 1.00 56.47 111 ALA A N 1
ATOM 838 C CA . ALA A 1 111 ? 18.888 0.032 -27.805 1.00 56.47 111 ALA A CA 1
ATOM 839 C C . ALA A 1 111 ? 20.361 0.457 -27.643 1.00 56.47 111 ALA A C 1
ATOM 841 O O . ALA A 1 111 ? 20.986 0.883 -28.612 1.00 56.47 111 ALA A O 1
ATOM 842 N N . GLY A 1 112 ? 20.933 0.333 -26.437 1.00 56.75 112 GLY A N 1
ATOM 843 C CA . GLY A 1 112 ? 22.283 0.825 -26.142 1.00 56.75 112 GLY A CA 1
ATOM 844 C C . GLY A 1 112 ? 22.376 2.355 -26.160 1.00 56.75 112 GLY A C 1
ATOM 845 O O . GLY A 1 112 ? 23.479 2.906 -26.183 1.00 56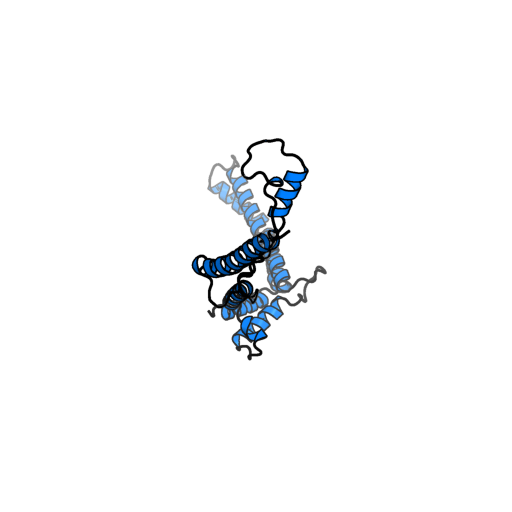.75 112 GLY A O 1
ATOM 846 N N . GLU A 1 113 ? 21.231 3.039 -26.158 1.00 60.97 113 GLU A N 1
ATOM 847 C CA . GLU A 1 113 ? 21.154 4.490 -26.067 1.00 60.97 113 GLU A CA 1
ATOM 848 C C . GLU A 1 113 ? 21.405 4.945 -24.626 1.00 60.97 113 GLU A C 1
ATOM 850 O O . GLU A 1 113 ? 21.141 4.234 -23.652 1.00 60.97 113 GLU A O 1
ATOM 855 N N . LYS A 1 114 ? 21.987 6.139 -24.475 1.00 65.38 114 LYS A N 1
ATOM 856 C CA . LYS A 1 114 ? 22.253 6.705 -23.150 1.00 65.38 114 LYS A CA 1
ATOM 857 C C . LYS A 1 114 ? 20.922 7.025 -22.479 1.00 65.38 114 LYS A C 1
ATOM 859 O O . LYS A 1 114 ? 20.174 7.856 -22.985 1.00 65.38 114 LYS A O 1
ATOM 864 N N . LEU A 1 115 ? 20.685 6.403 -21.324 1.00 66.81 115 LEU A N 1
ATOM 865 C CA . LEU A 1 115 ? 19.537 6.688 -20.471 1.00 66.81 115 LEU A CA 1
ATOM 866 C C . LEU A 1 115 ? 19.433 8.193 -20.210 1.00 66.81 115 LEU A C 1
ATOM 868 O O . LEU A 1 115 ? 20.412 8.881 -19.915 1.00 66.81 115 LEU A O 1
ATOM 872 N N . THR A 1 116 ? 18.216 8.708 -20.296 1.00 77.44 116 THR A N 1
ATOM 873 C CA . THR A 1 116 ? 17.922 10.094 -19.944 1.00 77.44 116 THR A CA 1
ATOM 874 C C . THR A 1 116 ? 18.149 10.287 -18.441 1.00 77.44 116 THR A C 1
ATOM 876 O O . THR A 1 116 ? 17.866 9.391 -17.647 1.00 77.44 116 THR A O 1
ATOM 879 N N . LEU A 1 117 ? 18.553 11.483 -17.997 1.00 77.25 117 LEU A N 1
ATOM 880 C CA . LEU A 1 117 ? 18.806 11.778 -16.574 1.00 77.25 117 LEU A CA 1
ATOM 881 C C . LEU A 1 117 ? 17.624 11.423 -15.643 1.00 77.25 117 LEU A C 1
ATOM 883 O O . LEU A 1 117 ? 17.825 11.066 -14.484 1.00 77.25 117 LEU A O 1
ATOM 887 N N . LYS A 1 118 ? 16.380 11.495 -16.137 1.00 74.25 118 LYS A N 1
ATOM 888 C CA . LYS A 1 118 ? 15.189 11.036 -15.400 1.00 74.25 118 LYS A CA 1
ATOM 889 C C . LYS A 1 118 ? 15.083 9.506 -15.320 1.00 74.25 118 LYS A C 1
ATOM 891 O O . LYS A 1 118 ? 14.745 8.993 -14.260 1.00 74.25 118 LYS A O 1
ATOM 896 N N . GLN A 1 119 ? 15.420 8.783 -16.386 1.00 77.06 119 GLN A N 1
ATOM 897 C CA . GLN A 1 119 ? 15.433 7.314 -16.402 1.00 77.06 119 GLN A CA 1
ATOM 898 C C . GLN A 1 119 ? 16.542 6.758 -15.498 1.00 77.06 119 GLN A C 1
ATOM 900 O O . GLN A 1 119 ? 16.313 5.810 -14.754 1.00 77.06 119 GLN A O 1
ATOM 905 N N . GLU A 1 120 ? 17.716 7.398 -15.468 1.00 81.56 120 GLU A N 1
ATOM 906 C CA . GLU A 1 120 ? 18.785 7.051 -14.521 1.00 81.56 120 GLU A CA 1
ATOM 907 C C . GLU A 1 120 ? 18.336 7.230 -13.063 1.00 81.56 120 GLU A C 1
ATOM 909 O O . GLU A 1 120 ? 18.595 6.378 -12.211 1.00 81.56 120 GLU A O 1
ATOM 914 N N . ARG A 1 121 ? 17.626 8.328 -12.765 1.00 81.50 121 ARG A N 1
ATOM 915 C CA . ARG A 1 121 ? 17.058 8.579 -11.431 1.00 81.50 121 ARG A CA 1
ATOM 916 C C . ARG A 1 121 ? 15.978 7.567 -11.066 1.00 81.50 121 ARG A C 1
ATOM 918 O O . ARG A 1 121 ? 15.989 7.085 -9.937 1.00 81.50 121 ARG A O 1
ATOM 925 N N . TYR A 1 122 ? 15.098 7.227 -12.006 1.00 84.06 122 TYR A N 1
ATOM 926 C CA . TYR A 1 122 ? 14.077 6.196 -11.831 1.00 84.06 122 TYR A CA 1
ATOM 927 C C . TYR A 1 122 ? 14.708 4.839 -11.511 1.00 84.06 122 TYR A C 1
ATOM 929 O O . TYR A 1 122 ? 14.354 4.208 -10.517 1.00 84.06 122 TYR A O 1
ATOM 937 N N . LYS A 1 123 ? 15.701 4.421 -12.304 1.00 84.38 123 LYS A N 1
ATOM 938 C CA . LYS A 1 123 ? 16.421 3.164 -12.093 1.00 84.38 123 LYS A CA 1
ATOM 939 C C . LYS A 1 123 ? 17.100 3.135 -10.729 1.00 84.38 123 LYS A C 1
ATOM 941 O O . LYS A 1 123 ? 16.888 2.204 -9.963 1.00 84.38 123 LYS A O 1
ATOM 946 N N . LYS A 1 124 ? 17.816 4.205 -10.374 1.00 87.88 124 LYS A N 1
ATOM 947 C CA . LYS A 1 124 ? 18.443 4.345 -9.054 1.00 87.88 124 LYS A CA 1
ATOM 948 C C . LYS A 1 124 ? 17.426 4.244 -7.912 1.00 87.88 124 LYS A C 1
ATOM 950 O O . LYS A 1 124 ? 17.717 3.609 -6.901 1.00 87.88 124 LYS A O 1
ATOM 955 N N . ALA A 1 125 ? 16.256 4.864 -8.063 1.00 87.12 125 ALA A N 1
ATOM 956 C CA . ALA A 1 125 ? 15.188 4.793 -7.074 1.00 87.12 125 ALA A CA 1
ATOM 957 C C . ALA A 1 125 ? 14.645 3.364 -6.939 1.00 87.12 125 ALA A C 1
ATOM 959 O O . ALA A 1 125 ? 14.546 2.845 -5.829 1.00 87.12 125 ALA A O 1
ATOM 960 N N . MET A 1 126 ? 14.370 2.694 -8.060 1.00 88.00 126 MET A N 1
ATOM 961 C CA . MET A 1 126 ? 13.892 1.312 -8.060 1.00 88.00 126 MET A CA 1
ATOM 962 C C . MET A 1 126 ? 14.911 0.322 -7.497 1.00 88.00 126 MET A C 1
ATOM 964 O O . MET A 1 126 ? 14.535 -0.546 -6.709 1.00 88.00 126 MET A O 1
ATOM 968 N N . ASP A 1 127 ? 16.187 0.468 -7.844 1.00 89.94 127 ASP A N 1
ATOM 969 C CA . ASP A 1 127 ? 17.266 -0.363 -7.309 1.00 89.94 127 ASP A CA 1
ATOM 970 C C . ASP A 1 127 ? 17.384 -0.186 -5.791 1.00 89.94 127 ASP A C 1
ATOM 972 O O . ASP A 1 127 ? 17.517 -1.163 -5.054 1.00 89.94 127 ASP A O 1
ATOM 976 N N . TRP A 1 128 ? 17.253 1.049 -5.295 1.00 91.50 128 TRP A N 1
ATOM 977 C CA . TRP A 1 128 ? 17.278 1.325 -3.860 1.00 91.50 128 TRP A CA 1
ATOM 978 C C . TRP A 1 128 ? 16.071 0.730 -3.121 1.00 91.50 128 TRP A C 1
ATOM 980 O O . TRP A 1 128 ? 16.247 0.188 -2.031 1.00 91.50 128 TRP A O 1
ATOM 990 N N . LEU A 1 129 ? 14.864 0.807 -3.697 1.00 90.12 129 LEU A N 1
ATOM 991 C CA . LEU A 1 129 ? 13.629 0.269 -3.102 1.00 90.12 129 LEU A CA 1
ATOM 992 C C . LEU A 1 129 ? 13.616 -1.269 -3.059 1.00 90.12 129 LEU A C 1
ATOM 994 O O . LEU A 1 129 ? 13.062 -1.858 -2.125 1.00 90.12 129 LEU A O 1
ATOM 998 N N . LYS A 1 130 ? 14.218 -1.911 -4.069 1.00 89.75 130 LYS A N 1
ATOM 999 C CA . LYS A 1 130 ? 14.354 -3.373 -4.180 1.00 89.75 130 LYS A CA 1
ATOM 1000 C C . LYS A 1 130 ? 15.548 -3.931 -3.410 1.00 89.75 130 LYS A C 1
ATOM 1002 O O . LYS A 1 130 ? 15.607 -5.140 -3.210 1.00 89.75 130 LYS A O 1
ATOM 1007 N N . ALA A 1 131 ? 16.482 -3.083 -2.985 1.00 89.62 131 ALA A N 1
ATOM 1008 C CA . ALA A 1 131 ? 17.608 -3.505 -2.168 1.00 89.62 131 ALA A CA 1
ATOM 1009 C C . ALA A 1 131 ? 17.125 -4.158 -0.856 1.00 89.62 131 ALA A C 1
ATOM 1011 O O . ALA A 1 131 ? 16.056 -3.792 -0.341 1.00 89.62 131 ALA A O 1
ATOM 1012 N N . PRO A 1 132 ? 17.898 -5.111 -0.307 1.00 87.88 132 PRO A N 1
ATOM 1013 C CA . PRO A 1 132 ? 17.597 -5.705 0.988 1.00 87.88 132 PRO A CA 1
ATOM 1014 C C . PRO A 1 132 ? 17.573 -4.625 2.075 1.00 87.88 132 PRO A C 1
ATOM 1016 O O . PRO A 1 132 ? 18.330 -3.652 2.034 1.00 87.88 132 PRO A O 1
ATOM 1019 N N . ALA A 1 133 ? 16.668 -4.777 3.037 1.00 82.88 133 ALA A N 1
ATOM 1020 C CA . ALA A 1 133 ? 16.559 -3.854 4.151 1.00 82.88 133 ALA A CA 1
ATOM 1021 C C . ALA A 1 133 ? 17.635 -4.145 5.206 1.00 82.88 133 ALA A C 1
ATOM 1023 O O . ALA A 1 133 ? 17.652 -5.215 5.809 1.00 82.88 133 ALA A O 1
ATOM 1024 N N . ASP A 1 134 ? 18.479 -3.152 5.488 1.00 74.81 134 ASP A N 1
ATOM 1025 C CA . ASP A 1 134 ? 19.596 -3.272 6.440 1.00 74.81 134 ASP A CA 1
ATOM 1026 C C . ASP A 1 134 ? 19.132 -3.518 7.891 1.00 74.81 134 ASP A C 1
ATOM 1028 O O . ASP A 1 134 ? 19.880 -4.027 8.720 1.00 74.81 134 ASP A O 1
ATOM 1032 N N . LEU A 1 135 ? 17.888 -3.139 8.203 1.00 71.19 135 LEU A N 1
ATOM 1033 C CA . LEU A 1 135 ? 17.294 -3.183 9.544 1.00 71.19 135 LEU A CA 1
ATOM 1034 C C . LEU A 1 135 ? 16.273 -4.319 9.718 1.00 71.19 135 LEU A C 1
ATOM 1036 O O . LEU A 1 135 ? 15.523 -4.313 10.698 1.00 71.19 135 LEU A O 1
ATOM 1040 N N . SER A 1 136 ? 16.207 -5.278 8.783 1.00 65.94 136 SER A N 1
ATOM 1041 C CA . SER A 1 136 ? 15.304 -6.426 8.922 1.00 65.94 136 SER A CA 1
ATOM 1042 C C . SER A 1 136 ? 15.677 -7.222 10.174 1.00 65.94 136 SER A C 1
ATOM 1044 O O . SER A 1 136 ? 16.725 -7.857 10.248 1.00 65.94 136 SER A O 1
ATOM 1046 N N . THR A 1 137 ? 14.835 -7.131 11.202 1.00 61.91 137 THR A N 1
ATOM 1047 C CA . THR A 1 137 ? 15.104 -7.709 12.527 1.00 61.91 137 THR A CA 1
ATOM 1048 C C . THR A 1 137 ? 14.683 -9.181 12.612 1.00 61.91 137 THR A C 1
ATOM 1050 O O . THR A 1 137 ? 15.091 -9.878 13.534 1.00 61.91 137 THR A O 1
ATOM 1053 N N . ASP A 1 138 ? 13.914 -9.667 11.630 1.00 58.38 138 ASP A N 1
ATOM 1054 C CA . ASP A 1 138 ? 13.205 -10.953 11.692 1.00 58.38 138 ASP A CA 1
ATOM 1055 C C . ASP A 1 138 ? 13.830 -12.071 10.839 1.00 58.38 138 ASP A C 1
ATOM 1057 O O . ASP A 1 138 ? 13.194 -13.093 10.606 1.00 58.38 138 ASP A O 1
ATOM 1061 N N . GLY A 1 139 ? 15.066 -11.919 10.352 1.00 56.38 139 GLY A N 1
ATOM 1062 C CA . GLY A 1 139 ? 15.732 -12.955 9.542 1.00 56.38 139 GLY A CA 1
ATOM 1063 C C . GLY A 1 139 ? 15.128 -13.173 8.146 1.00 56.38 139 GLY A C 1
ATOM 1064 O O . GLY A 1 139 ? 15.677 -13.938 7.360 1.00 56.38 139 GLY A O 1
ATOM 1065 N N . ASP A 1 140 ? 14.046 -12.467 7.819 1.00 63.00 140 ASP A N 1
ATOM 1066 C CA . ASP A 1 140 ? 13.497 -12.373 6.473 1.00 63.00 140 ASP A CA 1
ATOM 1067 C C . ASP A 1 140 ? 14.344 -11.401 5.639 1.00 63.00 140 ASP A C 1
ATOM 1069 O O . ASP A 1 140 ? 14.504 -10.227 5.999 1.00 63.00 140 ASP A O 1
ATOM 1073 N N . GLU A 1 141 ? 14.839 -11.862 4.489 1.00 71.50 141 GLU A N 1
ATOM 1074 C CA . GLU A 1 141 ? 15.475 -11.039 3.450 1.00 71.50 141 GLU A CA 1
ATOM 1075 C C . GLU A 1 141 ? 14.426 -10.168 2.729 1.00 71.50 141 GLU A C 1
ATOM 1077 O O . GLU A 1 141 ? 14.156 -10.298 1.535 1.00 71.50 141 GLU A O 1
ATOM 1082 N N . LEU A 1 142 ? 13.769 -9.284 3.478 1.00 83.12 142 LEU A N 1
ATOM 1083 C CA . LEU A 1 142 ? 12.799 -8.336 2.947 1.00 83.12 142 LEU A CA 1
ATOM 1084 C C . LEU A 1 142 ? 13.515 -7.205 2.209 1.00 83.12 142 LEU A C 1
ATOM 1086 O O . LEU A 1 142 ? 14.521 -6.660 2.670 1.00 83.12 142 LEU A O 1
ATOM 1090 N N . THR A 1 143 ? 12.939 -6.794 1.082 1.00 89.88 143 THR A N 1
ATOM 1091 C CA . THR A 1 143 ? 13.315 -5.537 0.429 1.00 89.88 143 THR A CA 1
ATOM 1092 C C . THR A 1 143 ? 12.899 -4.352 1.298 1.00 89.88 143 THR A C 1
ATOM 1094 O O . THR A 1 143 ? 11.982 -4.461 2.120 1.00 89.88 143 THR A O 1
ATOM 1097 N N . ARG A 1 144 ? 13.523 -3.186 1.101 1.00 88.88 144 ARG A N 1
ATOM 1098 C CA . ARG A 1 144 ? 13.136 -1.953 1.812 1.00 88.88 144 ARG A CA 1
ATOM 1099 C C . ARG A 1 144 ? 11.651 -1.629 1.647 1.00 88.88 144 ARG A C 1
ATOM 1101 O O . ARG A 1 144 ? 10.986 -1.285 2.622 1.00 88.88 144 ARG A O 1
ATOM 1108 N N . MET A 1 145 ? 11.110 -1.830 0.444 1.00 90.56 145 MET A N 1
ATOM 1109 C CA . MET A 1 145 ? 9.674 -1.685 0.192 1.00 90.56 145 MET A CA 1
ATOM 1110 C C . MET A 1 145 ? 8.830 -2.704 0.972 1.00 90.56 145 MET A C 1
ATOM 1112 O O . MET A 1 145 ? 7.808 -2.346 1.557 1.00 90.56 145 MET A O 1
ATOM 1116 N N . GLY A 1 146 ? 9.255 -3.969 1.014 1.00 90.69 146 GLY A N 1
ATOM 1117 C CA . GLY A 1 146 ? 8.560 -5.008 1.776 1.00 90.69 146 GLY A CA 1
ATOM 1118 C C . GLY A 1 146 ? 8.525 -4.702 3.275 1.00 90.69 146 GLY A C 1
ATOM 1119 O O . GLY A 1 146 ? 7.481 -4.837 3.917 1.00 90.69 146 GLY A O 1
ATOM 1120 N N . LEU A 1 147 ? 9.640 -4.216 3.831 1.00 91.12 147 LEU A N 1
ATOM 1121 C CA . LEU A 1 147 ? 9.717 -3.811 5.235 1.00 91.12 147 LEU A CA 1
ATOM 1122 C C . LEU A 1 147 ? 8.811 -2.604 5.533 1.00 91.12 147 LEU A C 1
ATOM 1124 O O . LEU A 1 147 ? 8.089 -2.620 6.534 1.00 91.12 147 LEU A O 1
ATOM 1128 N N . TYR A 1 148 ? 8.790 -1.602 4.647 1.00 92.44 148 TYR A N 1
ATOM 1129 C CA . TYR A 1 148 ? 7.878 -0.456 4.733 1.00 92.44 148 TYR A CA 1
ATOM 1130 C C . TYR A 1 148 ? 6.414 -0.907 4.778 1.00 92.44 148 TYR A C 1
ATOM 1132 O O . TYR A 1 148 ? 5.685 -0.536 5.695 1.00 92.44 148 TYR A O 1
ATOM 1140 N N . GLN A 1 149 ? 5.990 -1.764 3.843 1.00 93.06 149 GLN A N 1
ATOM 1141 C CA . GLN A 1 149 ? 4.611 -2.260 3.777 1.00 93.06 149 GLN A CA 1
ATOM 1142 C C . GLN A 1 149 ? 4.217 -3.044 5.031 1.00 93.06 149 GLN A C 1
ATOM 1144 O O . GLN A 1 149 ? 3.129 -2.846 5.573 1.00 93.06 149 GLN A O 1
ATOM 1149 N N . ARG A 1 150 ? 5.113 -3.898 5.537 1.00 92.31 150 ARG A N 1
ATOM 1150 C CA . ARG A 1 150 ? 4.873 -4.669 6.762 1.00 92.31 150 ARG A CA 1
ATOM 1151 C C . ARG A 1 150 ? 4.689 -3.758 7.974 1.00 92.31 150 ARG A C 1
ATOM 1153 O O . ARG A 1 150 ? 3.758 -3.953 8.755 1.00 92.31 150 ARG A O 1
ATOM 1160 N N . LYS A 1 151 ? 5.547 -2.749 8.135 1.00 92.62 151 LYS A N 1
ATOM 1161 C CA . LYS A 1 151 ? 5.441 -1.793 9.247 1.00 92.62 151 LYS A CA 1
ATOM 1162 C C . LYS A 1 151 ? 4.223 -0.872 9.106 1.00 92.62 151 LYS A C 1
ATOM 1164 O O . LYS A 1 151 ? 3.550 -0.625 10.105 1.00 92.62 151 LYS A O 1
ATOM 1169 N N . LEU A 1 152 ? 3.870 -0.461 7.887 1.00 93.88 152 LEU A N 1
ATOM 1170 C CA . LEU A 1 152 ? 2.629 0.265 7.607 1.00 93.88 152 LEU A CA 1
ATOM 1171 C C . LEU A 1 152 ? 1.393 -0.562 7.998 1.00 93.88 152 LEU A C 1
ATOM 1173 O O . LEU A 1 152 ? 0.478 -0.038 8.630 1.00 93.88 152 LEU A O 1
ATOM 1177 N N . ALA A 1 153 ? 1.379 -1.860 7.682 1.00 95.00 153 ALA A N 1
ATOM 1178 C CA . ALA A 1 153 ? 0.289 -2.756 8.063 1.00 95.00 153 ALA A CA 1
ATOM 1179 C C . ALA A 1 153 ? 0.142 -2.876 9.590 1.00 95.00 153 ALA A C 1
ATOM 1181 O O . ALA A 1 153 ? -0.975 -2.815 10.099 1.00 95.00 153 ALA A O 1
ATOM 1182 N N . LEU A 1 154 ? 1.253 -2.976 10.330 1.00 93.69 154 LEU A N 1
ATOM 1183 C CA . LEU A 1 154 ? 1.233 -3.003 11.800 1.00 93.69 154 LEU A CA 1
ATOM 1184 C C . LEU A 1 154 ? 0.716 -1.691 12.401 1.00 93.69 154 LEU A C 1
ATOM 1186 O O . LEU A 1 154 ? -0.091 -1.714 13.330 1.00 93.69 154 LEU A O 1
ATOM 1190 N N . TYR A 1 155 ? 1.138 -0.550 11.854 1.00 94.88 155 TYR A N 1
ATOM 1191 C CA . TYR A 1 155 ? 0.619 0.753 12.263 1.00 94.88 155 TYR A CA 1
ATOM 1192 C C . TYR A 1 155 ? -0.893 0.864 12.010 1.00 94.88 155 TYR A C 1
ATOM 1194 O O . TYR A 1 155 ? -1.646 1.218 12.919 1.00 94.88 155 TYR A O 1
ATOM 1202 N N . ASN A 1 156 ? -1.354 0.490 10.814 1.00 96.00 156 ASN A N 1
ATOM 1203 C CA . ASN A 1 156 ? -2.774 0.512 10.467 1.00 96.00 156 ASN A CA 1
ATOM 1204 C C . ASN A 1 156 ? -3.595 -0.421 11.365 1.00 96.00 156 ASN A C 1
ATOM 1206 O O . ASN A 1 156 ? -4.662 -0.027 11.830 1.00 96.00 156 ASN A O 1
ATOM 1210 N N . ALA A 1 157 ? -3.077 -1.611 11.681 1.00 96.19 157 ALA A N 1
ATOM 1211 C CA . ALA A 1 157 ? -3.724 -2.540 12.603 1.00 96.19 157 ALA A CA 1
ATOM 1212 C C . ALA A 1 157 ? -3.877 -1.944 14.014 1.00 96.19 157 ALA A C 1
ATOM 1214 O O . ALA A 1 157 ? -4.931 -2.091 14.631 1.00 96.19 157 ALA A O 1
ATOM 1215 N N . ALA A 1 158 ? -2.870 -1.219 14.517 1.00 95.06 158 ALA A N 1
ATOM 1216 C CA . ALA A 1 158 ? -2.953 -0.537 15.811 1.00 95.06 158 ALA A CA 1
ATOM 1217 C C . ALA A 1 158 ? -4.013 0.583 15.815 1.00 95.06 158 ALA A C 1
ATOM 1219 O O . ALA A 1 158 ? -4.772 0.729 16.778 1.00 95.06 158 ALA A O 1
ATOM 1220 N N . VAL A 1 159 ? -4.100 1.357 14.727 1.00 95.38 159 VAL A N 1
ATOM 1221 C CA . VAL A 1 159 ? -5.125 2.401 14.559 1.00 95.38 159 VAL A CA 1
ATOM 1222 C C . VAL A 1 159 ? -6.523 1.786 14.470 1.00 95.38 159 VAL A C 1
ATOM 1224 O O . VAL A 1 159 ? -7.448 2.254 15.136 1.00 95.38 159 VAL A O 1
ATOM 1227 N N . GLU A 1 160 ? -6.680 0.708 13.703 1.00 96.12 160 GLU A N 1
ATOM 1228 C CA . GLU A 1 160 ? -7.946 -0.010 13.565 1.00 96.12 160 GLU A CA 1
ATOM 1229 C C . GLU A 1 160 ? -8.388 -0.628 14.897 1.00 96.12 160 GLU A C 1
ATOM 1231 O O . GLU A 1 160 ? -9.563 -0.551 15.256 1.00 96.12 160 GLU A O 1
ATOM 1236 N N . GLN A 1 161 ? -7.455 -1.176 15.680 1.00 95.25 161 GLN A N 1
ATOM 1237 C CA . GLN A 1 161 ? -7.746 -1.712 17.008 1.00 95.25 161 GLN A CA 1
ATOM 1238 C C . GLN A 1 161 ? -8.290 -0.630 17.949 1.00 95.25 161 GLN A C 1
ATOM 1240 O O . GLN A 1 161 ? -9.268 -0.873 18.658 1.00 95.25 161 GLN A O 1
ATOM 1245 N N . LYS A 1 162 ? -7.715 0.582 17.923 1.00 94.19 162 LYS A N 1
ATOM 1246 C CA . LYS A 1 162 ? -8.265 1.726 18.665 1.00 94.19 162 LYS A CA 1
ATOM 1247 C C . LYS A 1 162 ? -9.671 2.071 18.176 1.00 94.19 162 LYS A C 1
ATOM 1249 O O . LYS A 1 162 ? -10.566 2.245 18.997 1.00 94.19 162 LYS A O 1
ATOM 1254 N N . ALA A 1 163 ? -9.883 2.158 16.864 1.00 94.12 163 ALA A N 1
ATOM 1255 C CA . ALA A 1 163 ? -11.192 2.487 16.302 1.00 94.12 163 ALA A CA 1
ATOM 1256 C C . ALA A 1 163 ? -12.270 1.468 16.713 1.00 94.12 163 ALA A C 1
ATOM 1258 O O . ALA A 1 163 ? -13.348 1.867 17.154 1.00 94.12 163 ALA A O 1
ATOM 1259 N N . LYS A 1 164 ? -11.954 0.166 16.652 1.00 95.56 164 LYS A N 1
ATOM 1260 C CA . LYS A 1 164 ? -12.838 -0.920 17.103 1.00 95.56 164 LYS A CA 1
ATOM 1261 C C . LYS A 1 164 ? -13.161 -0.809 18.588 1.00 95.56 164 LYS A C 1
ATOM 1263 O O . LYS A 1 164 ? -14.332 -0.773 18.942 1.00 95.56 164 LYS A O 1
ATOM 1268 N N . ALA A 1 165 ? -12.151 -0.641 19.442 1.00 93.81 165 ALA A N 1
ATOM 1269 C CA . ALA A 1 165 ? -12.363 -0.510 20.882 1.00 93.81 165 ALA A CA 1
ATOM 1270 C C . ALA A 1 165 ? -13.230 0.707 21.248 1.00 93.81 165 ALA A C 1
ATOM 1272 O O . ALA A 1 165 ? -14.066 0.633 22.145 1.00 93.81 165 ALA A O 1
ATOM 1273 N N . PHE A 1 166 ? -13.056 1.832 20.547 1.00 92.81 166 PHE A N 1
ATOM 1274 C CA . PHE A 1 166 ? -13.877 3.026 20.753 1.00 92.81 166 PHE A CA 1
ATOM 1275 C C . PHE A 1 166 ? -15.323 2.809 20.290 1.00 92.81 166 PHE A C 1
ATOM 1277 O O . PHE A 1 166 ? -16.249 3.251 20.970 1.00 92.81 166 PHE A O 1
ATOM 1284 N N . ALA A 1 167 ? -15.527 2.122 19.163 1.00 93.62 167 ALA A N 1
ATOM 1285 C CA . ALA A 1 167 ? -16.857 1.778 18.672 1.00 93.62 167 ALA A CA 1
ATOM 1286 C C . ALA A 1 167 ? -17.581 0.807 19.619 1.00 93.62 167 ALA A C 1
ATOM 1288 O O . ALA A 1 167 ? -18.741 1.035 19.951 1.00 93.62 167 ALA A O 1
ATOM 1289 N N . GLU A 1 168 ? -16.888 -0.223 20.109 1.00 94.25 168 GLU A N 1
ATOM 1290 C CA . GLU A 1 168 ? -17.415 -1.183 21.086 1.00 94.25 168 GLU A CA 1
ATOM 1291 C C . GLU A 1 168 ? -17.769 -0.506 22.415 1.00 94.25 168 GLU A C 1
ATOM 1293 O O . GLU A 1 168 ? -18.848 -0.735 22.958 1.00 94.25 168 GLU A O 1
ATOM 1298 N N . ALA A 1 169 ? -16.908 0.384 22.920 1.00 91.44 169 ALA A N 1
ATOM 1299 C CA . ALA A 1 169 ? -17.188 1.139 24.139 1.00 91.44 169 ALA A CA 1
ATOM 1300 C C . ALA A 1 169 ? -18.414 2.052 23.983 1.00 91.44 169 ALA A C 1
ATOM 1302 O O . ALA A 1 169 ? -19.259 2.111 24.876 1.00 91.44 169 ALA A O 1
ATOM 1303 N N . LEU A 1 170 ? -18.546 2.736 22.840 1.00 89.69 170 LEU A N 1
ATOM 1304 C CA . LEU A 1 170 ? -19.733 3.539 22.541 1.00 89.69 170 LEU A CA 1
ATOM 1305 C C . LEU A 1 170 ? -20.997 2.684 22.457 1.00 89.69 170 LEU A C 1
ATOM 1307 O O . LEU A 1 170 ? -22.029 3.087 22.991 1.00 89.69 170 LEU A O 1
ATOM 1311 N N . ASP A 1 171 ? -20.926 1.518 21.817 1.00 92.12 171 ASP A N 1
ATOM 1312 C CA . ASP A 1 171 ? -22.060 0.605 21.682 1.00 92.12 171 ASP A CA 1
ATOM 1313 C C . ASP A 1 171 ? -22.526 0.083 23.051 1.00 92.12 171 ASP A C 1
ATOM 1315 O O . ASP A 1 171 ? -23.712 0.189 23.373 1.00 92.12 171 ASP A O 1
ATOM 1319 N N . LEU A 1 172 ? -21.598 -0.366 23.904 1.00 89.75 172 LEU A N 1
ATOM 1320 C CA . LEU A 1 172 ? -21.893 -0.831 25.264 1.00 89.75 172 LEU A CA 1
ATOM 1321 C C . LEU A 1 172 ? -22.566 0.256 26.114 1.00 89.75 172 LEU A C 1
ATOM 1323 O O . LEU A 1 172 ? -23.624 0.019 26.695 1.00 89.75 172 LEU A O 1
ATOM 1327 N N . ILE A 1 173 ? -22.011 1.471 26.123 1.00 87.56 173 ILE A N 1
ATOM 1328 C CA . ILE A 1 173 ? -22.559 2.604 26.888 1.00 87.56 173 ILE A CA 1
ATOM 1329 C C . ILE A 1 173 ? -23.903 3.065 26.305 1.00 87.56 173 ILE A C 1
ATOM 1331 O O . ILE A 1 173 ? -24.791 3.527 27.025 1.00 87.56 173 ILE A O 1
ATOM 1335 N N . SER A 1 174 ? -24.093 2.938 24.988 1.00 83.62 174 SER A N 1
ATOM 1336 C CA . SER A 1 174 ? -25.362 3.284 24.347 1.00 83.62 174 SER A CA 1
ATOM 1337 C C . SER A 1 174 ? -26.498 2.339 24.741 1.00 83.62 174 SER A C 1
ATOM 1339 O O . SER A 1 174 ? -27.635 2.808 24.868 1.00 83.62 174 SER A O 1
ATOM 1341 N N . LYS A 1 175 ? -26.181 1.059 24.967 1.00 85.88 175 LYS A N 1
ATOM 1342 C CA . LYS A 1 175 ? -27.115 -0.017 25.324 1.00 85.88 175 LYS A CA 1
ATOM 1343 C C . LYS A 1 175 ? -27.394 -0.117 26.823 1.00 85.88 175 LYS A C 1
ATOM 1345 O O . LYS A 1 175 ? -28.371 -0.763 27.195 1.00 85.88 175 LYS A O 1
ATOM 1350 N N . ASP A 1 176 ? -26.584 0.515 27.671 1.00 82.50 176 ASP A N 1
ATOM 1351 C CA . ASP A 1 176 ? -26.822 0.520 29.113 1.00 82.50 176 ASP A CA 1
ATOM 1352 C C . ASP A 1 176 ? -28.089 1.322 29.464 1.00 82.50 176 ASP A C 1
ATOM 1354 O O . ASP A 1 176 ? -28.181 2.536 29.249 1.00 82.50 176 ASP A O 1
ATOM 1358 N N . LEU A 1 177 ? -29.079 0.613 30.012 1.00 70.31 177 LEU A N 1
ATOM 1359 C CA . LEU A 1 177 ? -30.374 1.145 30.442 1.00 70.31 177 LEU A CA 1
ATOM 1360 C C . LEU A 1 177 ? -30.249 2.068 31.666 1.00 70.31 177 LEU A C 1
ATOM 1362 O O . LEU A 1 177 ? -31.137 2.883 31.903 1.00 70.31 177 LEU A O 1
ATOM 1366 N N . ASN A 1 178 ? -29.149 1.989 32.423 1.00 72.62 178 ASN A N 1
ATOM 1367 C CA . ASN A 1 178 ? -28.918 2.854 33.585 1.00 72.62 178 ASN A CA 1
ATOM 1368 C C . ASN A 1 178 ? -28.554 4.298 33.193 1.00 72.62 178 ASN A C 1
ATOM 1370 O O . ASN A 1 178 ? -28.690 5.230 33.997 1.00 72.62 178 ASN A O 1
ATOM 1374 N N . ASN A 1 179 ? -28.138 4.509 31.942 1.00 68.50 179 ASN A N 1
ATOM 1375 C CA . ASN A 1 179 ? -27.724 5.804 31.418 1.00 68.50 179 ASN A CA 1
ATOM 1376 C C . ASN A 1 179 ? -28.810 6.465 30.582 1.00 68.50 179 ASN A C 1
ATOM 1378 O O . ASN A 1 179 ? -28.659 6.705 29.389 1.00 68.50 179 ASN A O 1
ATOM 1382 N N . ASP A 1 180 ? -29.908 6.819 31.238 1.00 71.31 180 ASP A N 1
ATOM 1383 C CA . ASP A 1 180 ? -31.111 7.320 30.568 1.00 71.31 180 ASP A CA 1
ATOM 1384 C C . ASP A 1 180 ? -30.916 8.706 29.905 1.00 71.31 180 ASP A C 1
ATOM 1386 O O . ASP A 1 180 ? -31.588 9.085 28.949 1.00 71.31 180 ASP A O 1
ATOM 1390 N N . THR A 1 181 ? -29.928 9.485 30.365 1.00 81.00 181 THR A N 1
ATOM 1391 C CA . THR A 1 181 ? -29.625 10.821 29.824 1.00 81.00 181 THR A CA 1
ATOM 1392 C C . THR A 1 181 ? -28.358 10.817 28.972 1.00 81.00 181 THR A C 1
ATOM 1394 O O . THR A 1 181 ? -27.314 10.315 29.387 1.00 81.00 181 THR A O 1
ATOM 1397 N N . LYS A 1 182 ? -28.398 11.507 27.823 1.00 80.25 182 LYS A N 1
ATOM 1398 C CA . LYS A 1 182 ? -27.248 11.700 26.915 1.00 80.25 182 LYS A CA 1
ATOM 1399 C C . LYS A 1 182 ? -25.979 12.205 27.625 1.00 80.25 182 LYS A C 1
ATOM 1401 O O . LYS A 1 182 ? -24.881 11.776 27.288 1.00 80.25 182 LYS A O 1
ATOM 1406 N N . LEU A 1 183 ? -26.134 13.074 28.627 1.00 82.19 183 LEU A N 1
ATOM 1407 C CA . LEU A 1 183 ? -25.043 13.591 29.465 1.00 82.19 183 LEU A CA 1
ATOM 1408 C C . LEU A 1 183 ? -24.316 12.490 30.251 1.00 82.19 183 LEU A C 1
ATOM 1410 O O . LEU A 1 183 ? -23.091 12.516 30.328 1.00 82.19 183 LEU A O 1
ATOM 1414 N N . LYS A 1 184 ? -25.044 11.507 30.797 1.00 82.88 184 LYS A N 1
ATOM 1415 C CA . LYS A 1 184 ? -24.438 10.391 31.536 1.00 82.88 184 LYS A CA 1
ATOM 1416 C C . LYS A 1 184 ? -23.658 9.469 30.598 1.00 82.88 184 LYS A C 1
ATOM 1418 O O . LYS A 1 184 ? -22.494 9.198 30.866 1.00 82.88 184 LYS A O 1
ATOM 1423 N N . LYS A 1 185 ? -24.235 9.136 29.433 1.00 82.56 185 LYS A N 1
ATOM 1424 C CA . LYS A 1 185 ? -23.547 8.369 28.373 1.00 82.56 185 LYS A CA 1
ATOM 1425 C C . LYS A 1 185 ? -22.238 9.038 27.933 1.00 82.56 185 LYS A C 1
ATOM 1427 O O . LYS A 1 185 ? -21.208 8.385 27.807 1.00 82.56 185 LYS A O 1
ATOM 1432 N N . GLN A 1 186 ? -22.251 10.358 27.734 1.00 84.00 186 GLN A N 1
ATOM 1433 C CA . GLN A 1 186 ? -21.037 11.110 27.395 1.00 84.00 186 GLN A CA 1
ATOM 1434 C C . GLN A 1 186 ? -20.018 11.146 28.541 1.00 84.00 186 GLN A C 1
ATOM 1436 O O . GLN A 1 186 ? -18.816 11.067 28.284 1.00 84.00 186 GLN A O 1
ATOM 1441 N N . GLY A 1 187 ? -20.478 11.261 29.789 1.00 87.25 187 GLY A N 1
ATOM 1442 C CA . GLY A 1 187 ? -19.626 11.244 30.978 1.00 87.25 187 GLY A CA 1
ATOM 1443 C C . GLY A 1 187 ? -18.894 9.916 31.158 1.00 87.25 187 GLY A C 1
ATOM 1444 O O . GLY A 1 187 ? -17.676 9.912 31.329 1.00 87.25 187 GLY A O 1
ATOM 1445 N N . GLU A 1 188 ? -19.607 8.797 31.041 1.00 87.31 188 GLU A N 1
ATOM 1446 C CA . GLU A 1 188 ? -19.017 7.458 31.128 1.00 87.31 188 GLU A CA 1
ATOM 1447 C C . GLU A 1 188 ? -18.071 7.158 29.973 1.00 87.31 188 GLU A C 1
ATOM 1449 O O . GLU A 1 188 ? -16.982 6.632 30.188 1.00 87.31 188 GLU A O 1
ATOM 1454 N N . PHE A 1 189 ? -18.423 7.566 28.753 1.00 89.62 189 PHE A N 1
ATOM 1455 C CA . PHE A 1 189 ? -17.518 7.407 27.621 1.00 89.62 189 PHE A CA 1
ATOM 1456 C C . PHE A 1 189 ? -16.244 8.236 27.805 1.00 89.62 189 PHE A C 1
ATOM 1458 O O . PHE A 1 189 ? -15.139 7.756 27.562 1.00 89.62 189 PHE A O 1
ATOM 1465 N N . SER A 1 190 ? -16.372 9.463 28.317 1.00 90.38 190 SER A N 1
ATOM 1466 C CA . SER A 1 190 ? -15.219 10.305 28.651 1.00 90.38 190 SER A CA 1
ATOM 1467 C C . SER A 1 190 ? -14.358 9.688 29.755 1.00 90.38 190 SER A C 1
ATOM 1469 O O . SER A 1 190 ? -13.135 9.815 29.719 1.00 90.38 190 SER A O 1
ATOM 1471 N N . TYR A 1 191 ? -14.973 9.022 30.734 1.00 92.38 191 TYR A N 1
ATOM 1472 C CA . TYR A 1 191 ? -14.264 8.291 31.780 1.00 92.38 191 TYR A CA 1
ATOM 1473 C C . 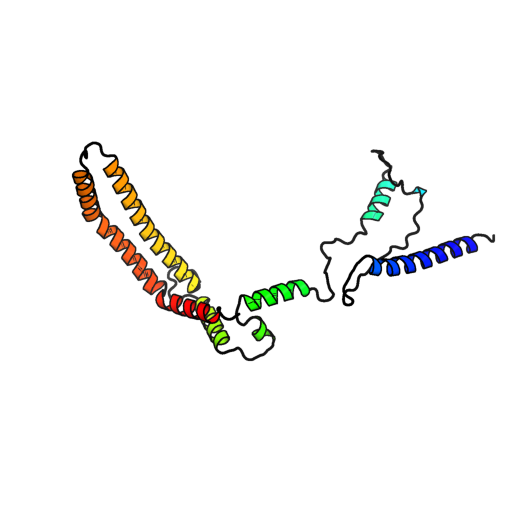TYR A 1 191 ? -13.499 7.096 31.197 1.00 92.38 191 TYR A C 1
ATOM 1475 O O . TYR A 1 191 ? -12.291 6.985 31.398 1.00 92.38 191 TYR A O 1
ATOM 1483 N N . TRP A 1 192 ? -14.158 6.284 30.369 1.00 93.44 192 TRP A N 1
ATOM 1484 C CA . TRP A 1 192 ? -13.531 5.159 29.679 1.00 93.44 192 TRP A CA 1
ATOM 1485 C C . TRP A 1 192 ? -12.356 5.599 28.791 1.00 93.44 192 TRP A C 1
ATOM 1487 O O . TRP A 1 192 ? -11.301 4.962 28.808 1.00 93.44 192 TRP A O 1
ATOM 1497 N N . ILE A 1 193 ? -12.492 6.720 28.066 1.00 92.69 193 ILE A N 1
ATOM 1498 C CA . ILE A 1 193 ? -11.393 7.313 27.286 1.00 92.69 193 ILE A CA 1
ATOM 1499 C C . ILE A 1 193 ? -10.231 7.707 28.197 1.00 92.69 193 ILE A C 1
ATOM 1501 O O . ILE A 1 193 ? -9.079 7.472 27.840 1.00 92.69 193 ILE A O 1
ATOM 1505 N N . LYS A 1 194 ? -10.493 8.317 29.357 1.00 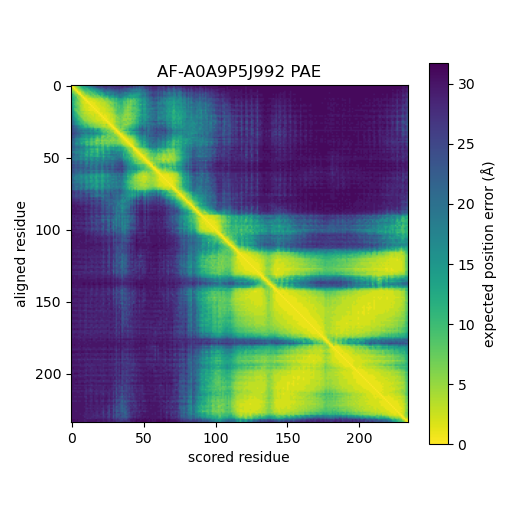92.75 194 LYS A N 1
ATOM 1506 C CA . LYS A 1 194 ? -9.424 8.708 30.288 1.00 92.75 194 LYS A CA 1
ATOM 1507 C C . LYS A 1 194 ? -8.643 7.499 30.800 1.00 92.75 194 LYS A C 1
ATOM 1509 O O . LYS A 1 194 ? -7.426 7.595 30.929 1.00 92.75 194 LYS A O 1
ATOM 1514 N N . GLU A 1 195 ? -9.315 6.380 31.053 1.00 92.56 195 GLU A N 1
ATOM 1515 C CA . GLU A 1 195 ? -8.664 5.150 31.511 1.00 92.56 195 GLU A CA 1
ATOM 1516 C C . GLU A 1 195 ? -7.904 4.423 30.392 1.00 92.56 195 GLU A C 1
ATOM 1518 O O . GLU A 1 195 ? -6.770 3.989 30.590 1.00 92.56 195 GLU A O 1
ATOM 1523 N N . ASN A 1 196 ? -8.503 4.304 29.202 1.00 92.38 196 ASN A N 1
ATOM 1524 C CA . ASN A 1 196 ? -8.000 3.422 28.142 1.00 92.38 196 ASN A CA 1
ATOM 1525 C C . ASN A 1 196 ? -7.297 4.152 26.990 1.00 92.38 196 ASN A C 1
ATOM 1527 O O . ASN A 1 196 ? -6.456 3.564 26.308 1.00 92.38 196 ASN A O 1
ATOM 1531 N N . GLY A 1 197 ? -7.593 5.432 26.765 1.00 89.25 197 GLY A N 1
ATOM 1532 C CA . GLY A 1 197 ? -7.107 6.204 25.618 1.00 89.25 197 GLY A CA 1
ATOM 1533 C C . GLY A 1 197 ? -5.585 6.254 25.542 1.00 89.25 197 GLY A C 1
ATOM 1534 O O . GLY A 1 197 ? -5.011 5.944 24.500 1.00 89.25 197 GLY A O 1
ATOM 1535 N N . ARG A 1 198 ? -4.920 6.509 26.678 1.00 93.75 198 ARG A N 1
ATOM 1536 C CA . ARG A 1 198 ? -3.452 6.574 26.749 1.00 93.75 198 ARG A CA 1
ATOM 1537 C C . ARG A 1 198 ? -2.783 5.266 26.325 1.00 93.75 198 ARG A C 1
ATOM 1539 O O . ARG A 1 198 ? -1.714 5.304 25.725 1.00 93.75 198 ARG A O 1
ATOM 1546 N N . ARG A 1 199 ? -3.393 4.115 26.627 1.00 94.25 199 ARG A N 1
ATOM 1547 C CA . ARG A 1 199 ? -2.856 2.805 26.238 1.00 94.25 199 ARG A CA 1
ATOM 1548 C C . ARG A 1 199 ? -2.867 2.648 24.720 1.00 94.25 199 ARG A C 1
ATOM 1550 O O . ARG A 1 199 ? -1.846 2.277 24.152 1.00 94.25 199 ARG A O 1
ATOM 1557 N N . TYR A 1 200 ? -3.990 2.950 24.072 1.00 94.56 200 TYR A N 1
ATOM 1558 C CA . TYR A 1 200 ? -4.090 2.872 22.613 1.00 94.56 200 TYR A CA 1
ATOM 1559 C C . TYR A 1 200 ? -3.180 3.890 21.924 1.00 94.56 200 TYR A C 1
ATOM 1561 O O . TYR A 1 200 ? -2.501 3.541 20.962 1.00 94.56 200 TYR A O 1
ATOM 1569 N N . ASP A 1 201 ? -3.106 5.114 22.448 1.00 93.94 201 ASP A N 1
ATOM 1570 C CA . ASP A 1 201 ? -2.207 6.141 21.918 1.00 93.94 201 ASP A CA 1
ATOM 1571 C C . ASP A 1 201 ? -0.740 5.713 22.026 1.00 93.94 201 ASP A C 1
ATOM 1573 O O . ASP A 1 201 ? 0.007 5.874 21.066 1.00 93.94 201 ASP A O 1
ATOM 1577 N N . ALA A 1 202 ? -0.335 5.097 23.141 1.00 95.31 202 ALA A N 1
ATOM 1578 C CA . ALA A 1 202 ? 1.020 4.580 23.313 1.00 95.31 202 ALA A CA 1
ATOM 1579 C C . ALA A 1 202 ? 1.349 3.449 22.323 1.00 95.31 202 ALA A C 1
ATOM 1581 O O . ALA A 1 202 ? 2.438 3.439 21.756 1.00 95.31 202 ALA A O 1
ATOM 1582 N N . VAL A 1 203 ? 0.415 2.521 22.077 1.00 95.06 203 VAL A N 1
ATOM 1583 C CA . VAL A 1 203 ? 0.608 1.428 21.103 1.00 95.06 203 VAL A CA 1
ATOM 1584 C C . VAL A 1 203 ? 0.725 1.975 19.679 1.00 95.06 203 VAL A C 1
ATOM 1586 O O . VAL A 1 203 ? 1.630 1.584 18.946 1.00 95.06 203 VAL A O 1
ATOM 1589 N N . ILE A 1 204 ? -0.141 2.919 19.298 1.00 95.88 204 ILE A N 1
ATOM 1590 C CA . ILE A 1 204 ? -0.084 3.572 17.983 1.00 95.88 204 ILE A CA 1
ATOM 1591 C C . ILE A 1 204 ? 1.221 4.354 17.829 1.00 95.88 204 ILE A C 1
ATOM 1593 O O . ILE A 1 204 ? 1.866 4.260 16.787 1.00 95.88 204 ILE A O 1
ATOM 1597 N N . GLN A 1 205 ? 1.632 5.105 18.854 1.00 95.25 205 GLN A N 1
ATOM 1598 C CA . GLN A 1 205 ? 2.893 5.845 18.839 1.00 95.25 205 GLN A CA 1
ATOM 1599 C C . GLN A 1 205 ? 4.091 4.906 18.710 1.00 95.25 205 GLN A C 1
ATOM 1601 O O . GLN A 1 205 ? 4.967 5.174 17.897 1.00 95.25 205 GLN A O 1
ATOM 1606 N N . ALA A 1 206 ? 4.121 3.794 19.446 1.00 94.81 206 ALA A N 1
ATOM 1607 C CA . ALA A 1 206 ? 5.188 2.803 19.330 1.00 94.81 206 ALA A CA 1
ATOM 1608 C C . ALA A 1 206 ? 5.255 2.210 17.912 1.00 94.81 206 ALA A C 1
ATOM 1610 O O . ALA A 1 206 ? 6.316 2.232 17.289 1.00 94.81 206 ALA A O 1
ATOM 1611 N N . ALA A 1 207 ? 4.115 1.777 17.363 1.00 94.38 207 ALA A N 1
ATOM 1612 C CA . ALA A 1 207 ? 4.041 1.246 16.002 1.00 94.38 207 ALA A CA 1
ATOM 1613 C C . ALA A 1 207 ? 4.459 2.288 14.948 1.00 94.38 207 ALA A C 1
ATOM 1615 O O . ALA A 1 207 ? 5.158 1.962 13.990 1.00 94.38 207 ALA A O 1
ATOM 1616 N N . TYR A 1 208 ? 4.081 3.555 15.142 1.00 94.81 208 TYR A N 1
ATOM 1617 C CA . TYR A 1 208 ? 4.488 4.649 14.264 1.00 94.81 208 TYR A CA 1
ATOM 1618 C C . TYR A 1 208 ? 5.991 4.928 14.345 1.00 94.81 208 TYR A C 1
ATOM 1620 O O . TYR A 1 208 ? 6.640 5.104 13.317 1.00 94.81 208 TYR A O 1
ATOM 1628 N N . MET A 1 209 ? 6.568 4.936 15.548 1.00 94.56 209 MET A N 1
ATOM 1629 C CA . MET A 1 209 ? 8.005 5.142 15.735 1.00 94.56 209 MET A CA 1
ATOM 1630 C C . MET A 1 209 ? 8.820 4.019 15.093 1.00 94.56 209 MET A C 1
ATOM 1632 O O . MET A 1 209 ? 9.819 4.295 14.428 1.00 94.56 209 MET A O 1
ATOM 1636 N N . GLU A 1 210 ? 8.380 2.766 15.222 1.00 91.88 210 GLU A N 1
ATOM 1637 C CA . GLU A 1 210 ? 8.986 1.647 14.497 1.00 91.88 210 GLU A CA 1
ATOM 1638 C C . GLU A 1 210 ? 8.843 1.791 12.981 1.00 91.88 210 GLU A C 1
ATOM 1640 O O . GLU A 1 210 ? 9.788 1.523 12.244 1.00 91.88 210 GLU A O 1
ATOM 1645 N N . PHE A 1 211 ? 7.686 2.231 12.492 1.00 93.50 211 PHE A N 1
ATOM 1646 C CA . PHE A 1 211 ? 7.486 2.461 11.065 1.00 93.50 211 PHE A CA 1
ATOM 1647 C C . PHE A 1 211 ? 8.409 3.557 10.514 1.00 93.50 211 PHE A C 1
ATOM 1649 O O . PHE A 1 211 ? 9.016 3.381 9.460 1.00 93.50 211 PHE A O 1
ATOM 1656 N N . MET A 1 212 ? 8.586 4.649 11.255 1.00 92.50 212 MET A N 1
ATOM 1657 C CA . MET A 1 212 ? 9.513 5.723 10.897 1.00 92.50 212 MET A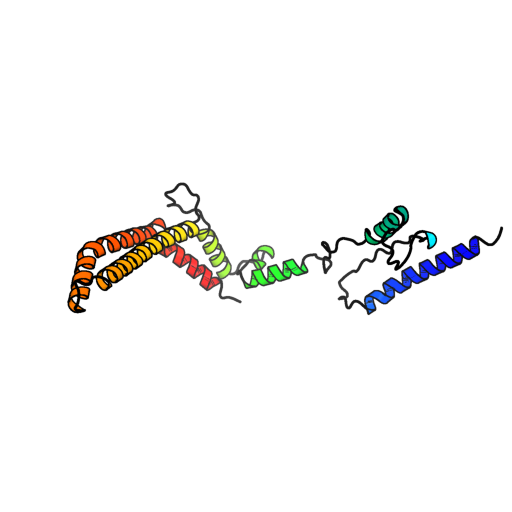 CA 1
ATOM 1658 C C . MET A 1 212 ? 10.965 5.237 10.859 1.00 92.50 212 MET A C 1
ATOM 1660 O O . MET A 1 212 ? 11.678 5.491 9.891 1.00 92.50 212 MET A O 1
ATOM 1664 N N . THR A 1 213 ? 11.400 4.543 11.914 1.00 89.56 213 THR A N 1
ATOM 1665 C CA . THR A 1 213 ? 12.812 4.179 12.121 1.00 89.56 213 THR A CA 1
ATOM 1666 C C . THR A 1 213 ? 13.213 2.909 11.377 1.00 89.56 213 THR A C 1
ATOM 1668 O O . THR A 1 213 ? 14.128 2.940 10.559 1.00 89.56 213 THR A O 1
ATOM 1671 N N . ILE A 1 214 ? 12.514 1.801 11.626 1.00 88.75 214 ILE A N 1
ATOM 1672 C CA . ILE A 1 214 ? 12.795 0.489 11.028 1.00 88.75 214 ILE A CA 1
ATOM 1673 C C . ILE A 1 214 ? 12.234 0.428 9.609 1.00 88.75 214 ILE A C 1
ATOM 1675 O O . ILE A 1 214 ? 12.917 -0.025 8.697 1.00 88.75 214 ILE A O 1
ATOM 1679 N N . GLY A 1 215 ? 11.007 0.915 9.405 1.00 87.62 215 GLY A N 1
ATOM 1680 C CA . GLY A 1 215 ? 10.389 0.978 8.076 1.00 87.62 215 GLY A CA 1
ATOM 1681 C C . GLY A 1 215 ? 10.979 2.056 7.160 1.00 87.62 215 GLY A C 1
ATOM 1682 O O . GLY A 1 215 ? 10.592 2.120 5.996 1.00 87.62 215 GLY A O 1
ATOM 1683 N N . GLN A 1 216 ? 11.897 2.893 7.669 1.00 90.25 216 GLN A N 1
ATOM 1684 C CA . GLN A 1 216 ? 12.571 3.973 6.937 1.00 90.25 216 GLN A CA 1
ATOM 1685 C C . GLN A 1 216 ? 11.597 4.859 6.145 1.00 90.25 216 GLN A C 1
ATOM 1687 O O . GLN A 1 216 ? 11.869 5.228 4.999 1.00 90.25 216 GLN A O 1
ATOM 1692 N N . LYS A 1 217 ? 10.452 5.193 6.760 1.00 91.88 217 LYS A N 1
ATOM 1693 C CA . LYS A 1 217 ? 9.301 5.817 6.091 1.00 91.88 217 LYS A CA 1
ATOM 1694 C C . LYS A 1 217 ? 9.693 6.984 5.181 1.00 91.88 217 LYS A C 1
ATOM 1696 O O . LYS A 1 217 ? 9.366 6.964 4.002 1.00 91.88 217 LYS A O 1
ATOM 1701 N N . GLU A 1 218 ? 10.425 7.964 5.709 1.00 91.69 218 GLU A N 1
ATOM 1702 C CA . GLU A 1 218 ? 10.785 9.184 4.971 1.00 91.69 218 GLU A CA 1
ATOM 1703 C C . GLU A 1 218 ? 11.655 8.897 3.743 1.00 91.69 218 GLU A C 1
ATOM 1705 O O . GLU A 1 218 ? 11.484 9.513 2.693 1.00 91.69 218 GLU A O 1
ATOM 1710 N N . GLN A 1 219 ? 12.584 7.946 3.857 1.00 90.81 219 GLN A N 1
ATOM 1711 C CA . GLN A 1 219 ? 13.478 7.595 2.757 1.00 90.81 219 GLN A CA 1
ATOM 1712 C C . GLN A 1 219 ? 12.719 6.840 1.668 1.00 90.81 219 GLN A C 1
ATOM 1714 O O . GLN A 1 219 ? 12.876 7.142 0.487 1.00 90.81 219 GLN A O 1
ATOM 1719 N N . VAL A 1 220 ? 11.868 5.888 2.057 1.00 92.38 220 VAL A N 1
ATOM 1720 C CA . VAL A 1 220 ? 11.035 5.134 1.113 1.00 92.38 220 VAL A CA 1
ATOM 1721 C C . VAL A 1 220 ? 10.049 6.063 0.403 1.00 92.38 220 VAL A C 1
ATOM 1723 O O . VAL A 1 220 ? 9.944 5.997 -0.818 1.00 92.38 220 VAL A O 1
ATOM 1726 N N . GLU A 1 221 ? 9.392 6.974 1.126 1.00 92.44 221 GLU A N 1
ATOM 1727 C CA . GLU A 1 221 ? 8.479 7.972 0.548 1.00 92.44 221 GLU A CA 1
ATOM 1728 C C . GLU A 1 221 ? 9.201 8.947 -0.385 1.00 92.44 221 GLU A C 1
ATOM 1730 O O . GLU A 1 221 ? 8.675 9.282 -1.443 1.00 92.44 221 GLU A O 1
ATOM 1735 N N . TYR A 1 222 ? 10.432 9.349 -0.056 1.00 92.56 222 TYR A N 1
ATOM 1736 C CA . TYR A 1 222 ? 11.261 10.141 -0.961 1.00 92.56 222 TYR A CA 1
ATOM 1737 C C . TYR A 1 222 ? 11.541 9.398 -2.274 1.00 92.56 222 TYR A C 1
ATOM 1739 O O . TYR A 1 222 ? 11.341 9.956 -3.353 1.00 92.56 222 TYR A O 1
ATOM 1747 N N . TRP A 1 223 ? 11.984 8.140 -2.209 1.00 91.00 223 TRP A N 1
ATOM 1748 C CA . TRP A 1 223 ? 12.286 7.366 -3.415 1.00 91.00 223 TRP A CA 1
ATOM 1749 C C . TRP A 1 223 ? 11.033 7.015 -4.219 1.00 91.00 223 TRP A C 1
ATOM 1751 O O . TRP A 1 223 ? 11.095 7.038 -5.445 1.00 91.00 223 TRP A O 1
ATOM 1761 N N . LEU A 1 224 ? 9.895 6.779 -3.562 1.00 90.81 224 LEU A N 1
ATOM 1762 C CA . LEU A 1 224 ? 8.592 6.661 -4.221 1.00 90.81 224 LEU A CA 1
ATOM 1763 C C . LEU A 1 224 ? 8.206 7.954 -4.941 1.00 90.81 224 LEU A C 1
ATOM 1765 O O . LEU A 1 224 ? 7.878 7.913 -6.119 1.00 90.81 224 LEU A O 1
ATOM 1769 N N . ALA A 1 225 ? 8.357 9.113 -4.299 1.00 87.69 225 ALA A N 1
ATOM 1770 C CA . ALA A 1 225 ? 8.101 10.392 -4.952 1.00 87.69 225 ALA A CA 1
ATOM 1771 C C . ALA A 1 225 ? 9.033 10.627 -6.156 1.00 87.69 225 ALA A C 1
ATOM 1773 O O . ALA A 1 225 ? 8.632 11.234 -7.148 1.00 87.69 225 ALA A O 1
ATOM 1774 N N . VAL A 1 226 ? 10.286 10.157 -6.103 1.00 86.50 226 VAL A N 1
ATOM 1775 C CA . VAL A 1 226 ? 11.196 10.196 -7.261 1.00 86.50 226 VAL A CA 1
ATOM 1776 C C . VAL A 1 226 ? 10.696 9.286 -8.385 1.00 86.50 226 VAL A C 1
ATOM 1778 O O . VAL A 1 226 ? 10.749 9.700 -9.542 1.00 86.50 226 VAL A O 1
ATOM 1781 N N . VAL A 1 227 ? 10.208 8.085 -8.061 1.00 86.19 227 VAL A N 1
ATOM 1782 C CA . VAL A 1 227 ? 9.597 7.154 -9.023 1.00 86.19 227 VAL A CA 1
ATOM 1783 C C . VAL A 1 227 ? 8.383 7.800 -9.692 1.00 86.19 227 VAL A C 1
ATOM 1785 O O . VAL A 1 227 ? 8.361 7.861 -10.919 1.00 86.19 227 VAL A O 1
ATOM 1788 N N . ASP A 1 228 ? 7.456 8.362 -8.915 1.00 83.81 228 ASP A N 1
ATOM 1789 C CA . ASP A 1 228 ? 6.226 8.983 -9.420 1.00 83.81 228 ASP A CA 1
ATOM 1790 C C . ASP A 1 228 ? 6.537 10.165 -10.354 1.00 83.81 228 ASP A C 1
ATOM 1792 O O . ASP A 1 228 ? 6.142 10.167 -11.520 1.00 83.81 228 ASP A O 1
ATOM 1796 N N . ASN A 1 229 ? 7.383 11.104 -9.910 1.00 81.81 229 ASN A N 1
ATOM 1797 C CA . ASN A 1 229 ? 7.802 12.258 -10.720 1.00 81.81 229 ASN A CA 1
ATOM 1798 C C . ASN A 1 229 ? 8.550 11.873 -12.010 1.00 81.81 229 ASN A C 1
ATOM 1800 O O . ASN A 1 229 ? 8.623 12.664 -12.957 1.00 81.81 229 ASN A O 1
ATOM 1804 N N . CYS A 1 230 ? 9.192 10.703 -12.032 1.00 73.75 230 CYS A N 1
ATOM 1805 C CA . CYS A 1 230 ? 9.862 10.194 -13.226 1.00 73.75 230 CYS A CA 1
ATOM 1806 C C . CYS A 1 230 ? 8.929 9.347 -14.105 1.00 73.75 230 CYS A C 1
ATOM 1808 O O . CYS A 1 230 ? 9.270 9.142 -15.268 1.00 73.75 230 CYS A O 1
ATOM 1810 N N . SER A 1 231 ? 7.788 8.887 -13.577 1.00 65.06 231 SER A N 1
ATOM 1811 C CA . SER A 1 231 ? 6.780 8.094 -14.291 1.00 65.06 231 SER A CA 1
ATOM 1812 C C . SER A 1 231 ? 5.786 8.926 -15.104 1.00 65.06 231 SER A C 1
ATOM 1814 O O . SER A 1 231 ? 5.328 8.458 -16.139 1.00 65.06 231 SER A O 1
ATOM 1816 N N . ASP A 1 232 ? 5.549 10.185 -14.721 1.00 58.03 232 ASP A N 1
ATOM 1817 C CA . ASP A 1 232 ? 4.607 11.113 -15.375 1.00 58.03 232 ASP A CA 1
ATOM 1818 C C . ASP A 1 232 ? 5.054 11.639 -16.762 1.00 58.03 232 ASP A C 1
ATOM 1820 O O . ASP A 1 232 ? 4.628 12.709 -17.197 1.00 58.03 232 ASP A O 1
ATOM 1824 N N . MET A 1 233 ? 5.934 10.938 -17.483 1.00 48.69 233 MET A N 1
ATOM 1825 C CA . MET A 1 233 ? 6.315 11.320 -18.849 1.00 48.69 233 MET A CA 1
ATOM 1826 C C . MET A 1 233 ? 5.903 10.253 -19.861 1.00 48.69 233 MET A C 1
ATOM 1828 O O . MET A 1 233 ? 6.691 9.372 -20.204 1.00 48.69 233 MET A O 1
ATOM 1832 N N . VAL A 1 234 ? 4.667 10.414 -20.342 1.00 41.16 234 VAL A N 1
ATOM 1833 C CA . VAL A 1 234 ? 4.187 9.981 -21.663 1.00 41.16 234 VAL A CA 1
ATOM 1834 C C . VAL A 1 234 ? 4.076 11.215 -22.549 1.00 41.16 234 VAL A C 1
ATOM 1836 O O . VAL A 1 234 ? 3.561 12.243 -22.050 1.00 41.16 234 VAL A O 1
#

Solvent-accessible surface area (backbone atoms only — not comparable to full-atom values): 13811 Å² total; per-residue (Å²): 141,91,63,66,68,68,54,51,50,57,49,51,56,46,51,56,47,51,69,50,51,53,69,63,51,46,64,78,74,45,94,68,63,96,79,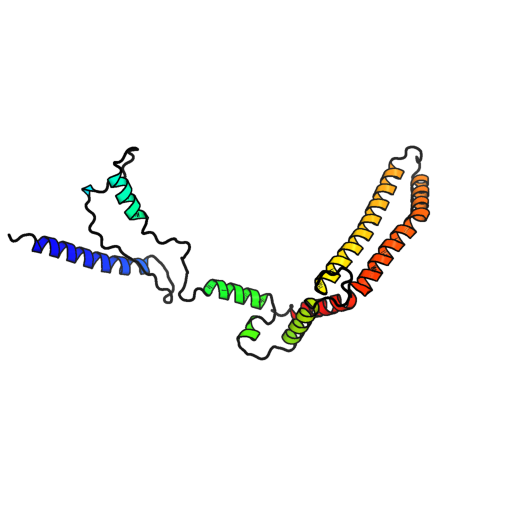54,87,83,86,81,84,77,82,90,68,89,78,59,70,91,56,54,73,91,86,70,87,69,94,80,70,61,69,69,39,55,51,50,56,47,58,71,58,68,74,58,75,70,71,93,67,74,64,85,43,91,71,71,40,63,65,56,46,53,50,45,52,52,44,37,65,73,36,69,52,66,62,40,70,76,70,75,50,84,73,51,77,54,38,49,50,29,49,53,30,51,54,58,40,62,32,71,36,93,65,56,85,78,84,55,92,37,25,35,51,54,42,27,52,53,30,49,50,51,28,51,49,40,51,49,50,44,52,50,54,54,50,51,51,50,50,55,48,69,68,40,78,89,43,81,46,72,69,50,38,51,50,52,51,53,49,51,42,69,72,47,42,63,58,46,51,49,52,33,50,51,34,44,52,45,21,48,65,63,21,34,39,70,61,53,53,50,36,48,51,47,36,52,73,42,52,78,70,122

Foldseek 3Di:
DPDPVVVVVVVVVVVVVCVPVVVVVVCVVDVADPQDDDDDDDPPDDDDPVLEDPPDPDPDDDPSSVVVVVVVVVPPPPPVPPQRGDPVCPVVVVVVVVVCLQAPPSVQVVVVHDRDPLNVLLVVLVCQQQQFQPLPPPPDRDGLVRLLVVLVVQLVVLVVVVVVVLVVLLVVLVPDPVCVDPVSSVVVSVVVCVVCVVVSVVSSVVSVVCSVPRSVVVSNVVSVVSNVVSRPDD